Protein AF-A0A183DAE9-F1 (afdb_monomer_lite)

Foldseek 3Di:
DQLVQQPFDQPPDCDPCVVVDPDDDDDDTDRDGDDDPPADPQLVCVLCVLVVLLSVLVNPDDPPDDPQNSQVVSCVVQVAPDRDDPVQQCSSCRGRDDCSVLNCLVRPVVVVLLVVCCVPPVVDPLCCVFVNPVCVVVVHGDPVSVVVCVVVVVVSVVSLVVSLVVNVVPVRDDPVNSVVVVCVSVPD

pLDDT: mean 71.38, std 16.39, range [32.81, 92.0]

Secondary structure (DSSP, 8-state):
--GGG--------SSSSTTT-S---------PPPP-TTS-----HHHHHHHHHHHHHHHHS-TT--HHHHHHHHHHHTTBSS---SS-GGGGGGB-STTHHHHHIIIIIHHHHHHHHIIIIIT-HHHHHHSSHHHHHTT---HHHHHHHHHHHHHHHHHHHHHHHHHHHSTTS-HHHHHHHHHHHHH-

Structure (mmCIF, N/CA/C/O backbone):
data_AF-A0A183DAE9-F1
#
_entry.id   AF-A0A183DAE9-F1
#
loop_
_atom_site.group_PDB
_atom_site.id
_atom_site.type_symbol
_atom_site.label_atom_id
_atom_site.label_alt_id
_atom_site.label_comp_id
_atom_site.label_asym_id
_atom_site.label_entity_id
_atom_site.label_seq_id
_atom_site.pdbx_PDB_ins_code
_atom_site.Cartn_x
_atom_site.Cartn_y
_atom_site.Cartn_z
_atom_site.occupancy
_atom_site.B_iso_or_equiv
_atom_site.auth_seq_id
_atom_site.auth_comp_id
_atom_site.auth_asym_id
_atom_site.auth_atom_id
_atom_site.pdbx_PDB_model_num
ATOM 1 N N . MET A 1 1 ? 0.858 -6.509 6.145 1.00 36.38 1 MET A N 1
ATOM 2 C CA . MET A 1 1 ? 1.145 -7.963 6.111 1.00 36.38 1 MET A CA 1
ATOM 3 C C . MET A 1 1 ? 0.826 -8.676 4.787 1.00 36.38 1 MET A C 1
ATOM 5 O O . MET A 1 1 ? 1.355 -9.758 4.611 1.00 36.38 1 MET A O 1
ATOM 9 N N . CYS A 1 2 ? 0.054 -8.126 3.830 1.00 37.41 2 CYS A N 1
ATOM 10 C CA . CYS A 1 2 ? 0.079 -8.611 2.422 1.00 37.41 2 CYS A CA 1
ATOM 11 C C . CYS A 1 2 ? 0.979 -7.722 1.522 1.00 37.41 2 CYS A C 1
ATOM 13 O O . CYS A 1 2 ? 1.568 -8.191 0.555 1.00 37.41 2 CYS A O 1
ATOM 15 N N . SER A 1 3 ? 1.170 -6.456 1.905 1.00 38.25 3 SER A N 1
ATOM 16 C CA . SER A 1 3 ? 2.009 -5.448 1.238 1.00 38.25 3 SER A CA 1
ATOM 17 C C . SER A 1 3 ? 3.521 -5.645 1.382 1.00 38.25 3 SER A C 1
ATOM 19 O O . SER A 1 3 ? 4.284 -5.216 0.524 1.00 38.25 3 SER A O 1
ATOM 21 N N . ASP A 1 4 ? 3.964 -6.285 2.465 1.00 37.88 4 ASP A N 1
ATOM 22 C CA . ASP A 1 4 ? 5.386 -6.338 2.841 1.00 37.88 4 ASP A CA 1
ATOM 23 C C . ASP A 1 4 ? 6.142 -7.480 2.142 1.00 37.88 4 ASP A C 1
ATOM 25 O O . ASP A 1 4 ? 7.330 -7.688 2.383 1.00 37.88 4 ASP A O 1
ATOM 29 N N . PHE A 1 5 ? 5.451 -8.255 1.295 1.00 39.59 5 PHE A N 1
ATOM 30 C CA . PHE A 1 5 ? 5.935 -9.555 0.831 1.00 39.59 5 PHE A CA 1
ATOM 31 C C . PHE A 1 5 ? 6.297 -9.651 -0.642 1.00 39.59 5 PHE A C 1
ATOM 33 O O . PHE A 1 5 ? 6.912 -10.646 -1.009 1.00 39.59 5 PHE A O 1
ATOM 40 N N . PHE A 1 6 ? 6.046 -8.642 -1.481 1.00 45.84 6 PHE A N 1
ATOM 41 C CA . PHE A 1 6 ? 6.539 -8.688 -2.862 1.00 45.84 6 PHE A CA 1
ATOM 42 C C . PHE A 1 6 ? 8.029 -8.363 -2.946 1.00 45.84 6 PHE A C 1
ATOM 44 O O . PHE A 1 6 ? 8.450 -7.319 -3.446 1.00 45.84 6 PHE A O 1
ATOM 51 N N . PHE A 1 7 ? 8.831 -9.308 -2.467 1.00 44.62 7 PHE A N 1
ATOM 52 C CA . PHE A 1 7 ? 10.257 -9.361 -2.700 1.00 44.62 7 PHE A CA 1
ATOM 53 C C . PHE A 1 7 ? 10.499 -10.036 -4.049 1.00 44.62 7 PHE A C 1
ATOM 55 O O . PHE A 1 7 ? 10.559 -11.260 -4.164 1.00 44.62 7 PHE A O 1
ATOM 62 N N . PHE A 1 8 ? 10.622 -9.228 -5.095 1.00 50.00 8 PHE A N 1
ATOM 63 C CA . PHE A 1 8 ? 11.178 -9.700 -6.353 1.00 50.00 8 PHE A CA 1
ATOM 64 C C . PHE A 1 8 ? 12.699 -9.715 -6.206 1.00 50.00 8 PHE A C 1
ATOM 66 O O . PHE A 1 8 ? 13.347 -8.674 -6.122 1.00 50.00 8 PHE A O 1
ATOM 73 N N . GLN A 1 9 ? 13.281 -10.907 -6.121 1.00 44.19 9 GLN A N 1
ATOM 74 C CA . GLN A 1 9 ? 14.726 -11.046 -6.017 1.00 44.19 9 GLN A CA 1
ATOM 75 C C . GLN A 1 9 ? 15.360 -10.898 -7.403 1.00 44.19 9 GLN A C 1
ATOM 77 O O . GLN A 1 9 ? 15.174 -11.739 -8.282 1.00 44.19 9 GLN A O 1
ATOM 82 N N . ASN A 1 10 ? 16.126 -9.826 -7.598 1.00 46.94 10 ASN A N 1
ATOM 83 C CA . ASN A 1 10 ? 16.883 -9.598 -8.823 1.00 46.94 10 ASN A CA 1
ATOM 84 C C . ASN A 1 10 ? 18.246 -10.303 -8.730 1.00 46.94 10 ASN A C 1
ATOM 86 O O . ASN A 1 10 ? 19.152 -9.847 -8.033 1.00 46.94 10 ASN A O 1
ATOM 90 N N . LEU A 1 11 ? 18.410 -11.426 -9.429 1.00 48.22 11 LEU A N 1
ATOM 91 C CA . LEU A 1 11 ? 19.706 -12.095 -9.579 1.00 48.22 11 LEU A CA 1
ATOM 92 C C . LEU A 1 11 ? 20.455 -11.517 -10.782 1.00 48.22 11 LEU A C 1
ATOM 94 O O . LEU A 1 11 ? 20.624 -12.182 -11.803 1.00 48.22 11 LEU A O 1
ATOM 98 N N . LYS A 1 12 ? 20.939 -10.278 -10.669 1.00 52.59 12 LYS A N 1
ATOM 99 C CA . LYS A 1 12 ? 21.865 -9.719 -11.661 1.00 52.59 12 LYS A CA 1
ATOM 100 C C . LYS A 1 12 ? 23.304 -10.012 -11.240 1.00 52.59 12 LYS A C 1
ATOM 102 O O . LYS A 1 12 ? 24.014 -9.158 -10.725 1.00 52.59 12 LYS A O 1
ATOM 107 N N . SER A 1 13 ? 23.716 -11.269 -11.403 1.00 48.38 13 SER A N 1
ATOM 108 C CA . SER A 1 13 ? 25.062 -11.729 -11.047 1.00 48.38 13 SER A CA 1
ATOM 109 C C . SER A 1 13 ? 25.912 -11.954 -12.290 1.00 48.38 13 SER A C 1
ATOM 111 O O . SER A 1 13 ? 26.035 -13.075 -12.777 1.00 48.38 13 SER A O 1
ATOM 113 N N . ASN A 1 14 ? 26.523 -10.882 -12.792 1.00 51.25 14 ASN A N 1
ATOM 114 C CA . ASN A 1 14 ? 27.589 -11.014 -13.787 1.00 51.25 14 ASN A CA 1
ATOM 115 C C . ASN A 1 14 ? 28.990 -11.061 -13.162 1.00 51.25 14 ASN A C 1
ATOM 117 O O . ASN A 1 14 ? 29.894 -11.592 -13.793 1.00 51.25 14 ASN A O 1
ATOM 121 N N . GLN A 1 15 ? 29.196 -10.589 -11.925 1.00 52.28 15 GLN A N 1
ATOM 122 C CA . GLN A 1 15 ? 30.547 -10.533 -11.342 1.00 52.28 15 GLN A CA 1
ATOM 123 C C . GLN A 1 15 ? 30.871 -11.691 -10.383 1.00 52.28 15 GLN A C 1
ATOM 125 O O . GLN A 1 15 ? 32.001 -12.167 -10.377 1.00 52.28 15 GLN A O 1
ATOM 130 N N . MET A 1 16 ? 29.894 -12.196 -9.617 1.00 48.38 16 MET A N 1
ATOM 131 C CA . MET A 1 16 ? 30.133 -13.262 -8.627 1.00 48.38 16 MET A CA 1
ATOM 132 C C . MET A 1 16 ? 29.863 -14.671 -9.184 1.00 48.38 16 MET A C 1
ATOM 134 O O . MET A 1 16 ? 30.570 -15.614 -8.841 1.00 48.38 16 MET A O 1
ATOM 138 N N . TYR A 1 17 ? 28.884 -14.813 -10.088 1.00 56.00 17 TYR A N 1
ATOM 139 C CA . TYR A 1 17 ? 28.547 -16.079 -10.759 1.00 56.00 17 TYR A CA 1
ATOM 140 C C . TYR A 1 17 ? 28.784 -16.054 -12.281 1.00 56.00 17 TYR A C 1
ATOM 142 O O . TYR A 1 17 ? 28.541 -17.054 -12.951 1.00 56.00 17 TYR A O 1
ATOM 150 N N . GLY A 1 18 ? 29.313 -14.956 -12.832 1.00 57.31 18 GLY A N 1
ATOM 151 C CA . GLY A 1 18 ? 29.679 -14.827 -14.251 1.00 57.31 18 GLY A CA 1
ATOM 152 C C . GLY A 1 18 ? 30.520 -15.978 -14.829 1.00 57.31 18 GLY A C 1
ATOM 153 O O . GLY A 1 18 ? 30.217 -16.425 -15.932 1.00 57.31 18 GLY A O 1
ATOM 154 N N . PRO A 1 19 ? 31.516 -16.542 -14.114 1.00 62.59 19 PRO A N 1
ATOM 155 C CA . PRO A 1 19 ? 32.260 -17.696 -14.629 1.00 62.59 19 PRO A CA 1
ATOM 156 C C . PRO A 1 19 ? 31.477 -19.023 -14.590 1.00 62.59 19 PRO A C 1
ATOM 158 O O . PRO A 1 19 ? 31.873 -19.976 -15.259 1.00 62.59 19 PRO A O 1
ATOM 161 N N . LEU A 1 20 ? 30.375 -19.109 -13.834 1.00 64.25 20 LEU A N 1
ATOM 162 C CA . LEU A 1 20 ? 29.538 -20.315 -13.729 1.00 64.25 20 LEU A CA 1
ATOM 163 C C . LEU A 1 20 ? 28.497 -20.407 -14.853 1.00 64.25 20 LEU A C 1
ATOM 165 O O . LEU A 1 20 ? 28.052 -21.505 -15.186 1.00 64.25 20 LEU A O 1
ATOM 169 N N . PHE A 1 21 ? 28.137 -19.281 -15.475 1.00 61.16 21 PHE A N 1
ATOM 170 C CA . PHE A 1 21 ? 27.114 -19.225 -16.516 1.00 61.16 21 PHE A CA 1
ATOM 171 C C . PHE A 1 21 ? 27.704 -18.731 -17.842 1.00 61.16 21 PHE A C 1
ATOM 173 O O . PHE A 1 21 ? 27.969 -17.551 -18.026 1.00 61.16 21 PHE A O 1
ATOM 180 N N . ARG A 1 22 ? 27.870 -19.644 -18.812 1.00 61.69 22 ARG A N 1
ATOM 181 C CA . ARG A 1 22 ? 28.367 -19.312 -20.166 1.00 61.69 22 ARG A CA 1
ATOM 182 C C . ARG A 1 22 ? 27.356 -18.532 -21.012 1.00 61.69 22 ARG A C 1
ATOM 184 O O . ARG A 1 22 ? 27.750 -17.820 -21.928 1.00 61.69 22 ARG A O 1
ATOM 191 N N . THR A 1 23 ? 26.063 -18.702 -20.736 1.00 62.16 23 THR A N 1
ATOM 192 C CA . THR A 1 23 ? 24.958 -18.078 -21.477 1.00 62.16 23 THR A CA 1
ATOM 193 C C . THR A 1 23 ? 23.798 -17.777 -20.532 1.00 62.16 23 THR A C 1
ATOM 195 O O . THR A 1 23 ? 23.249 -18.696 -19.923 1.00 62.16 23 THR A O 1
ATOM 198 N N . PHE A 1 24 ? 23.391 -16.513 -20.442 1.00 69.44 24 PHE A N 1
ATOM 199 C CA . PHE A 1 24 ? 22.181 -16.094 -19.738 1.00 69.44 24 PHE A CA 1
ATOM 200 C C . PHE A 1 24 ? 21.006 -16.073 -20.725 1.00 69.44 24 PHE A C 1
ATOM 202 O O . PHE A 1 24 ? 21.063 -15.360 -21.724 1.00 69.44 24 PHE A O 1
ATOM 209 N N . ARG A 1 25 ? 19.966 -16.888 -20.493 1.00 73.31 25 ARG A N 1
ATOM 210 C CA . ARG A 1 25 ? 18.848 -17.056 -21.447 1.00 73.31 25 ARG A CA 1
ATOM 211 C C . ARG A 1 25 ? 17.606 -16.234 -21.099 1.00 73.31 25 ARG A C 1
ATOM 213 O O . ARG A 1 25 ? 16.791 -15.987 -21.979 1.00 73.31 25 ARG A O 1
ATOM 220 N N . GLY A 1 26 ? 17.448 -15.826 -19.843 1.00 71.88 26 GLY A N 1
ATOM 221 C CA . GLY A 1 26 ? 16.278 -15.078 -19.403 1.00 71.88 26 GLY A CA 1
ATOM 222 C C . GLY A 1 26 ? 16.206 -14.924 -17.890 1.00 71.88 26 GLY A C 1
ATOM 223 O O . GLY A 1 26 ? 16.950 -15.562 -17.147 1.00 71.88 26 GLY A O 1
ATOM 224 N N . LEU A 1 27 ? 15.286 -14.066 -17.461 1.00 76.38 27 LEU A N 1
ATOM 225 C CA . LEU A 1 27 ? 15.020 -13.728 -16.070 1.00 76.38 27 LEU A CA 1
ATOM 226 C C . LEU A 1 27 ? 13.573 -14.114 -15.740 1.00 76.38 27 LEU A C 1
ATOM 228 O O . LEU A 1 27 ? 12.672 -13.849 -16.535 1.00 76.38 27 LEU A O 1
ATOM 232 N N . ILE A 1 28 ? 13.349 -14.721 -14.576 1.00 78.25 28 ILE A N 1
ATOM 233 C CA . ILE A 1 28 ? 12.007 -14.989 -14.050 1.00 78.25 28 ILE A CA 1
ATOM 234 C C . ILE A 1 28 ? 11.822 -14.113 -12.815 1.00 78.25 28 ILE A C 1
ATOM 236 O O . ILE A 1 28 ? 12.595 -14.211 -11.865 1.00 78.25 28 ILE A O 1
ATOM 240 N N . LEU A 1 29 ? 10.800 -13.260 -12.839 1.00 72.69 29 LEU A N 1
ATOM 241 C CA . LEU A 1 29 ? 10.387 -12.460 -11.693 1.00 72.69 29 LEU A CA 1
ATOM 242 C C . LEU A 1 29 ? 9.240 -13.163 -10.978 1.00 72.69 29 LEU A C 1
ATOM 244 O O . LEU A 1 29 ? 8.190 -13.409 -11.566 1.00 72.69 29 LEU A O 1
ATOM 248 N N . THR A 1 30 ? 9.439 -13.470 -9.702 1.00 70.69 30 THR A N 1
ATOM 249 C CA . THR A 1 30 ? 8.429 -14.113 -8.859 1.00 70.69 30 THR A CA 1
ATOM 250 C C . THR A 1 30 ? 8.023 -13.185 -7.727 1.00 70.69 30 THR A C 1
ATOM 252 O O . THR A 1 30 ? 8.883 -12.738 -6.969 1.00 70.69 30 THR A O 1
ATOM 255 N N . GLY A 1 31 ? 6.722 -12.936 -7.591 1.00 70.06 31 GLY A N 1
ATOM 256 C CA . GLY A 1 31 ? 6.142 -12.260 -6.437 1.00 70.06 31 GLY A CA 1
ATOM 257 C C . GLY A 1 31 ? 5.639 -13.294 -5.438 1.00 70.06 31 GLY A C 1
ATOM 258 O O . GLY A 1 31 ? 4.524 -13.788 -5.581 1.00 70.06 31 GLY A O 1
ATOM 259 N N . TRP A 1 32 ? 6.470 -13.667 -4.466 1.00 64.62 32 TRP A N 1
ATOM 260 C CA . TRP A 1 32 ? 6.071 -14.630 -3.441 1.00 64.62 32 TRP A CA 1
ATOM 261 C C . TRP A 1 32 ? 5.224 -13.945 -2.379 1.00 64.62 32 TRP A C 1
ATOM 263 O O . TRP A 1 32 ? 5.634 -12.948 -1.805 1.00 64.62 32 TRP A O 1
ATOM 273 N N . GLN A 1 33 ? 4.072 -14.515 -2.060 1.00 61.66 33 GLN A N 1
ATOM 274 C CA . GLN A 1 33 ? 3.347 -14.183 -0.840 1.00 61.66 33 GLN A CA 1
ATOM 275 C C . GLN A 1 33 ? 3.641 -15.275 0.194 1.00 61.66 33 GLN A C 1
ATOM 277 O O . GLN A 1 33 ? 3.785 -16.448 -0.165 1.00 61.66 33 GLN A O 1
ATOM 282 N N . ARG A 1 34 ? 3.743 -14.929 1.485 1.00 56.91 34 ARG A N 1
ATOM 283 C CA . ARG A 1 34 ? 3.774 -15.963 2.527 1.00 56.91 34 ARG A CA 1
ATOM 284 C C . ARG A 1 34 ? 2.423 -16.672 2.555 1.00 56.91 34 ARG A C 1
ATOM 286 O O . ARG A 1 34 ? 1.399 -16.044 2.803 1.00 56.91 34 ARG A O 1
ATOM 293 N N . TYR A 1 35 ? 2.456 -17.973 2.283 1.00 46.44 35 TYR A N 1
ATOM 294 C CA . TYR A 1 35 ? 1.312 -18.860 2.419 1.00 46.44 35 TYR A CA 1
ATOM 295 C C . TYR A 1 35 ? 0.949 -18.993 3.898 1.00 46.44 35 TYR A C 1
ATOM 297 O O . TYR A 1 35 ? 1.732 -19.522 4.686 1.00 46.44 35 TYR A O 1
ATOM 305 N N . ASP A 1 36 ? -0.246 -18.541 4.253 1.00 54.97 36 ASP A N 1
ATOM 306 C CA . ASP A 1 36 ? -0.980 -19.066 5.396 1.00 54.97 36 ASP A CA 1
ATOM 307 C C . ASP A 1 36 ? -2.103 -19.947 4.826 1.00 54.97 36 ASP A C 1
ATOM 309 O O . ASP A 1 36 ? -2.787 -19.542 3.887 1.00 54.97 36 ASP A O 1
ATOM 313 N N . HIS A 1 37 ? -2.255 -21.172 5.338 1.00 54.81 37 HIS A N 1
ATOM 314 C CA . HIS A 1 37 ? -3.144 -22.203 4.779 1.00 54.81 37 HIS A CA 1
ATOM 315 C C . HIS A 1 37 ? -4.623 -21.786 4.754 1.00 54.81 37 HIS A C 1
ATOM 317 O O . HIS A 1 37 ? -5.412 -22.386 4.026 1.00 54.81 37 HIS A O 1
ATOM 323 N N . PHE A 1 38 ? -4.990 -20.765 5.530 1.00 55.31 38 PHE A N 1
ATOM 324 C CA . PHE A 1 38 ? -6.340 -20.206 5.583 1.00 55.31 38 PHE A CA 1
ATOM 325 C C . PHE A 1 38 ? -6.439 -18.787 5.011 1.00 55.31 38 PHE A C 1
ATOM 327 O O . PHE A 1 38 ? -7.538 -18.233 4.944 1.00 55.31 38 PHE A O 1
ATOM 334 N N . ALA A 1 39 ? -5.324 -18.190 4.584 1.00 53.47 39 ALA A N 1
ATOM 335 C CA . ALA A 1 39 ? -5.347 -16.885 3.946 1.00 53.47 39 ALA A CA 1
ATOM 336 C C . ALA A 1 39 ? -5.726 -17.036 2.471 1.00 53.47 39 ALA A C 1
ATOM 338 O O . ALA A 1 39 ? -5.132 -17.812 1.723 1.00 53.47 39 ALA A O 1
ATOM 339 N N . VAL A 1 40 ? -6.723 -16.263 2.044 1.00 52.84 40 VAL A N 1
ATOM 340 C CA . VAL A 1 40 ? -7.060 -16.132 0.624 1.00 52.84 40 VAL A CA 1
ATOM 341 C C . VAL A 1 40 ? -5.826 -15.595 -0.108 1.00 52.84 40 VAL A C 1
ATOM 343 O O . VAL A 1 40 ? -5.169 -14.679 0.391 1.00 52.84 40 VAL A O 1
ATOM 346 N N . LEU A 1 41 ? -5.505 -16.161 -1.279 1.00 52.75 41 LEU A N 1
ATOM 347 C CA . LEU A 1 41 ? -4.523 -15.582 -2.202 1.00 52.75 41 LEU A CA 1
ATOM 348 C C . LEU A 1 41 ? -4.898 -14.108 -2.399 1.00 52.75 41 LEU A C 1
ATOM 350 O O . LEU A 1 41 ? -5.969 -13.811 -2.925 1.00 52.75 41 LEU A O 1
ATOM 354 N N . CYS A 1 42 ? -4.070 -13.186 -1.903 1.00 56.41 42 CYS A N 1
ATOM 355 C CA . CYS A 1 42 ? -4.337 -11.768 -2.072 1.00 56.41 42 CYS A CA 1
ATOM 356 C C . CYS A 1 42 ? -4.130 -11.504 -3.578 1.00 56.41 42 CYS A C 1
ATOM 358 O O . CYS A 1 42 ? -2.994 -11.542 -4.050 1.00 56.41 42 CYS A O 1
ATOM 360 N N . GLU A 1 43 ? -5.185 -11.240 -4.360 1.00 54.16 43 GLU A N 1
ATOM 361 C CA . GLU A 1 43 ? -5.054 -10.719 -5.734 1.00 54.16 43 GLU A CA 1
ATOM 362 C C . GLU A 1 43 ? -4.620 -9.242 -5.688 1.00 54.16 43 GLU A C 1
ATOM 364 O O . GLU A 1 43 ? -5.256 -8.333 -6.210 1.00 54.16 43 GLU A O 1
ATOM 369 N N . ILE A 1 44 ? -3.498 -8.976 -5.023 1.00 65.75 44 ILE A N 1
ATOM 370 C CA . ILE A 1 44 ? -2.909 -7.647 -4.838 1.00 65.75 44 ILE A CA 1
ATOM 371 C C . ILE A 1 44 ? -1.968 -7.290 -5.983 1.00 65.75 44 ILE A C 1
ATOM 373 O O . ILE A 1 44 ? -1.010 -6.545 -5.784 1.00 65.75 44 ILE A O 1
ATOM 377 N N . LEU A 1 45 ? -2.243 -7.787 -7.194 1.00 71.19 45 LEU A N 1
ATOM 378 C CA . LEU A 1 45 ? -1.497 -7.387 -8.385 1.00 71.19 45 LEU A CA 1
ATOM 379 C C . LEU A 1 45 ? -1.365 -5.857 -8.471 1.00 71.19 45 LEU A C 1
ATOM 381 O O . LEU A 1 45 ? -0.235 -5.405 -8.646 1.00 71.19 45 LEU A O 1
ATOM 385 N N . PRO A 1 46 ? -2.427 -5.051 -8.244 1.00 72.50 46 PRO A N 1
ATOM 386 C CA . PRO A 1 46 ? -2.298 -3.600 -8.301 1.00 72.50 46 PRO A CA 1
ATOM 387 C C . PRO A 1 46 ? -1.320 -3.033 -7.268 1.00 72.50 46 PRO A C 1
ATOM 389 O O . PRO A 1 46 ? -0.564 -2.120 -7.568 1.00 72.50 46 PRO A O 1
ATOM 392 N N . VAL A 1 47 ? -1.269 -3.616 -6.069 1.00 76.75 47 VAL A N 1
ATOM 393 C CA . VAL A 1 47 ? -0.370 -3.169 -4.994 1.00 76.75 47 VAL A CA 1
ATOM 394 C C . VAL A 1 47 ? 1.080 -3.589 -5.266 1.00 76.75 47 VAL A C 1
ATOM 396 O O . VAL A 1 47 ? 2.023 -2.887 -4.912 1.00 76.75 47 VAL A O 1
ATOM 399 N N . GLY A 1 48 ? 1.269 -4.731 -5.931 1.00 78.44 48 GLY A N 1
ATOM 400 C CA . GLY A 1 48 ? 2.578 -5.236 -6.341 1.00 78.44 48 GLY A CA 1
ATOM 401 C C . GLY A 1 48 ? 3.147 -4.581 -7.604 1.00 78.44 48 GLY A C 1
ATOM 402 O O . GLY A 1 48 ? 4.339 -4.752 -7.874 1.00 78.44 48 GLY A O 1
ATOM 403 N N . LEU A 1 49 ? 2.343 -3.829 -8.371 1.00 84.88 49 LEU A N 1
ATOM 404 C CA . LEU A 1 49 ? 2.754 -3.227 -9.647 1.00 84.88 49 LEU A CA 1
ATOM 405 C C . LEU A 1 49 ? 3.988 -2.317 -9.524 1.00 84.88 49 LEU A C 1
ATOM 407 O O . LEU A 1 49 ? 4.933 -2.540 -10.287 1.00 84.88 49 LEU A O 1
ATOM 411 N N . PRO A 1 50 ? 4.064 -1.357 -8.577 1.00 86.44 50 PRO A N 1
ATOM 412 C CA . PRO A 1 50 ? 5.251 -0.513 -8.438 1.00 86.44 50 PRO A CA 1
ATOM 413 C C . PRO A 1 50 ? 6.529 -1.318 -8.174 1.00 86.44 50 PRO A C 1
ATOM 415 O O . PRO A 1 50 ? 7.575 -1.036 -8.758 1.00 86.44 50 PRO A O 1
ATOM 418 N N . SER A 1 51 ? 6.436 -2.373 -7.356 1.00 84.19 51 SER A N 1
ATOM 419 C CA . SER A 1 51 ? 7.559 -3.277 -7.075 1.00 84.19 51 SER A CA 1
ATOM 420 C C . SER A 1 51 ? 7.966 -4.069 -8.321 1.00 84.19 51 SER A C 1
ATOM 422 O O . SER A 1 51 ? 9.154 -4.149 -8.645 1.00 84.19 51 SER A O 1
ATOM 424 N N . ALA A 1 52 ? 7.003 -4.606 -9.073 1.00 84.94 52 ALA A N 1
ATOM 425 C CA . ALA A 1 52 ? 7.275 -5.335 -10.309 1.00 84.94 52 ALA A CA 1
ATOM 426 C C . ALA A 1 52 ? 7.960 -4.442 -11.360 1.00 84.94 52 ALA A C 1
ATOM 428 O O . ALA A 1 52 ? 8.982 -4.836 -11.928 1.00 84.94 52 ALA A O 1
ATOM 429 N N . VAL A 1 53 ? 7.453 -3.220 -11.565 1.00 88.62 53 VAL A N 1
ATOM 430 C CA . VAL A 1 53 ? 8.052 -2.235 -12.479 1.00 88.62 53 VAL A CA 1
ATOM 431 C C . VAL A 1 53 ? 9.461 -1.872 -12.025 1.00 88.62 53 VAL A C 1
ATOM 433 O O . VAL A 1 53 ? 10.390 -1.957 -12.824 1.00 88.62 53 VAL A O 1
ATOM 436 N N . MET A 1 54 ? 9.668 -1.557 -10.743 1.00 86.56 54 MET A N 1
ATOM 437 C CA . MET A 1 54 ? 11.001 -1.252 -10.213 1.00 86.56 54 MET A CA 1
ATOM 438 C C . MET A 1 54 ? 11.999 -2.383 -10.504 1.00 86.56 54 MET A C 1
ATOM 440 O O . MET A 1 54 ? 13.111 -2.136 -10.971 1.00 86.56 54 MET A O 1
ATOM 444 N N . ASN A 1 55 ? 11.594 -3.636 -10.291 1.00 85.12 55 ASN A N 1
ATOM 445 C CA . ASN A 1 55 ? 12.460 -4.790 -10.510 1.00 85.12 55 ASN A CA 1
ATOM 446 C C . ASN A 1 55 ? 12.760 -5.058 -11.985 1.00 85.12 55 ASN A C 1
ATOM 448 O O . ASN A 1 55 ? 13.892 -5.418 -12.315 1.00 85.12 55 ASN A O 1
ATOM 452 N N . LEU A 1 56 ? 11.800 -4.830 -12.881 1.00 86.12 56 LEU A N 1
ATOM 453 C CA . LEU A 1 56 ? 12.048 -4.878 -14.322 1.00 86.12 56 LEU A CA 1
ATOM 454 C C . LEU A 1 56 ? 13.051 -3.801 -14.750 1.00 86.12 56 LEU A C 1
ATOM 456 O O . LEU A 1 56 ? 13.996 -4.095 -15.481 1.00 86.12 56 LEU A O 1
ATOM 460 N N . MET A 1 57 ? 12.905 -2.583 -14.230 1.00 87.94 57 MET A N 1
ATOM 461 C CA . MET A 1 57 ? 13.784 -1.462 -14.572 1.00 87.94 57 MET A CA 1
ATOM 462 C C . MET A 1 57 ? 15.211 -1.667 -14.054 1.00 87.94 57 MET A C 1
ATOM 464 O O . MET A 1 57 ? 16.172 -1.354 -14.757 1.00 87.94 57 MET A O 1
ATOM 468 N N . ILE A 1 58 ? 15.367 -2.259 -12.865 1.00 84.12 58 ILE A N 1
ATOM 469 C CA . ILE A 1 58 ? 16.674 -2.682 -12.341 1.00 84.12 58 ILE A CA 1
ATOM 470 C C . ILE A 1 58 ? 17.265 -3.805 -13.206 1.00 84.12 58 ILE A C 1
ATOM 472 O O . ILE A 1 58 ? 18.442 -3.748 -13.571 1.00 84.12 58 ILE A O 1
ATOM 476 N N . ALA A 1 59 ? 16.459 -4.808 -13.571 1.00 82.19 59 ALA A N 1
ATOM 477 C CA . ALA A 1 59 ? 16.918 -5.938 -14.376 1.00 82.19 59 ALA A CA 1
ATOM 478 C C . ALA A 1 59 ? 17.412 -5.493 -15.762 1.00 82.19 59 ALA A C 1
ATOM 480 O O . ALA A 1 59 ? 18.415 -6.015 -16.254 1.00 82.19 59 ALA A O 1
ATOM 481 N N . GLU A 1 60 ? 16.768 -4.492 -16.360 1.00 83.81 60 GLU A N 1
ATOM 482 C CA . GLU A 1 60 ? 17.185 -3.890 -17.628 1.00 83.81 60 GLU A CA 1
ATOM 483 C C . GLU A 1 60 ? 18.415 -2.973 -17.473 1.00 83.81 60 GLU A C 1
ATOM 485 O O . GLU A 1 60 ? 19.266 -2.926 -18.358 1.00 83.81 60 GLU A O 1
ATOM 490 N N . SER A 1 61 ? 18.557 -2.270 -16.345 1.00 82.94 61 SER A N 1
ATOM 491 C CA . SER A 1 61 ? 19.600 -1.249 -16.160 1.00 82.94 61 SER A CA 1
ATOM 492 C C . SER A 1 61 ? 21.026 -1.806 -16.144 1.00 82.94 61 SER A C 1
ATOM 494 O O . SER A 1 61 ? 21.310 -2.778 -15.454 1.00 82.94 61 SER A O 1
ATOM 496 N N . ASP A 1 62 ? 21.954 -1.195 -16.877 1.00 78.69 62 ASP A N 1
ATOM 497 C CA . ASP A 1 62 ? 23.364 -1.607 -16.866 1.00 78.69 62 ASP A CA 1
ATOM 498 C C . ASP A 1 62 ? 24.088 -1.159 -15.580 1.00 78.69 62 ASP A C 1
ATOM 500 O O . ASP A 1 62 ? 23.625 -0.237 -14.908 1.00 78.69 62 ASP A O 1
ATOM 504 N N . GLU A 1 63 ? 25.247 -1.745 -15.267 1.00 72.00 63 GLU A N 1
ATOM 505 C CA . GLU A 1 63 ? 26.028 -1.479 -14.037 1.00 72.00 63 GLU A CA 1
ATOM 506 C C . GLU A 1 63 ? 26.431 0.003 -13.879 1.00 72.00 63 GLU A C 1
ATOM 508 O O . GLU A 1 63 ? 26.629 0.502 -12.775 1.00 72.00 63 GLU A O 1
ATOM 513 N N . LYS A 1 64 ? 26.492 0.744 -14.991 1.00 76.25 64 LYS A N 1
ATOM 514 C CA . LYS A 1 64 ? 26.806 2.183 -15.027 1.00 76.25 64 LYS A CA 1
ATOM 515 C C . LYS A 1 64 ? 25.599 3.086 -14.758 1.00 76.25 64 LYS A C 1
ATOM 517 O O . LYS A 1 64 ? 25.746 4.309 -14.703 1.00 76.25 64 LYS A O 1
ATOM 522 N N . SER A 1 65 ? 24.402 2.518 -14.652 1.00 80.75 65 SER A N 1
ATOM 523 C CA . SER A 1 65 ? 23.172 3.281 -14.447 1.00 80.75 65 SER A CA 1
ATOM 524 C C . SER A 1 65 ? 23.114 3.788 -13.009 1.00 80.75 65 SER A C 1
ATOM 526 O O . SER A 1 65 ? 23.154 3.010 -12.062 1.00 80.75 65 SER A O 1
ATOM 528 N N . SER A 1 66 ? 22.992 5.104 -12.833 1.00 85.62 66 SER A N 1
ATOM 529 C CA . SER A 1 66 ? 22.771 5.686 -11.508 1.00 85.62 66 SER A CA 1
ATOM 530 C C . SER A 1 66 ? 21.395 5.284 -10.969 1.00 85.62 66 SER A C 1
ATOM 532 O O . SER A 1 66 ? 20.408 5.285 -11.703 1.00 85.62 66 SER A O 1
ATOM 534 N N . ALA A 1 67 ? 21.291 5.029 -9.663 1.00 83.94 67 ALA A N 1
ATOM 535 C CA . ALA A 1 67 ? 20.008 4.760 -9.010 1.00 83.94 67 ALA A CA 1
ATOM 536 C C . ALA A 1 67 ? 18.965 5.859 -9.302 1.00 83.94 67 ALA A C 1
ATOM 538 O O . ALA A 1 67 ? 17.793 5.568 -9.531 1.00 83.94 67 ALA A O 1
ATOM 539 N N . ALA A 1 68 ? 19.401 7.120 -9.395 1.00 86.31 68 ALA A N 1
ATOM 540 C CA . ALA A 1 68 ? 18.525 8.244 -9.709 1.00 86.31 68 ALA A CA 1
ATOM 541 C C . ALA A 1 68 ? 17.942 8.176 -11.133 1.00 86.31 68 ALA A C 1
ATOM 543 O O . ALA A 1 68 ? 16.796 8.576 -11.344 1.00 86.31 68 ALA A O 1
ATOM 544 N N . SER A 1 69 ? 18.697 7.666 -12.116 1.00 88.12 69 SER A N 1
ATOM 545 C CA . SER A 1 69 ? 18.183 7.528 -13.482 1.00 88.12 69 SER A CA 1
ATOM 546 C C . SER A 1 69 ? 17.179 6.384 -13.589 1.00 88.12 69 SER A C 1
ATOM 548 O O . SER A 1 69 ? 16.186 6.530 -14.297 1.00 88.12 69 SER A O 1
ATOM 550 N N . ILE A 1 70 ? 17.387 5.289 -12.851 1.00 87.44 70 ILE A N 1
ATOM 551 C CA . ILE A 1 70 ? 16.433 4.174 -12.765 1.00 87.44 70 ILE A CA 1
ATOM 552 C C . ILE A 1 70 ? 15.127 4.654 -12.128 1.00 87.44 70 ILE A C 1
ATOM 554 O O . ILE A 1 70 ? 14.063 4.462 -12.712 1.00 87.44 70 ILE A O 1
ATOM 558 N N . LEU A 1 71 ? 15.206 5.351 -10.989 1.00 88.50 71 LEU A N 1
ATOM 559 C CA . LEU A 1 71 ? 14.028 5.881 -10.297 1.00 88.50 71 LEU A CA 1
ATOM 560 C C . LEU A 1 71 ? 13.238 6.867 -11.153 1.00 88.50 71 LEU A C 1
ATOM 562 O O . LEU A 1 71 ? 12.013 6.807 -11.173 1.00 88.50 71 LEU A O 1
ATOM 566 N N . ARG A 1 72 ? 13.916 7.730 -11.917 1.00 89.31 72 ARG A N 1
ATOM 567 C CA . ARG A 1 72 ? 13.226 8.621 -12.857 1.00 89.31 72 ARG A CA 1
ATOM 568 C C . ARG A 1 72 ? 12.435 7.829 -13.893 1.00 89.31 72 ARG A C 1
ATOM 570 O O . ARG A 1 72 ? 11.257 8.087 -14.073 1.00 89.31 72 ARG A O 1
ATOM 577 N N . ARG A 1 73 ? 13.049 6.818 -14.515 1.00 90.94 73 ARG A N 1
ATOM 578 C CA . ARG A 1 73 ? 12.349 6.005 -15.518 1.00 90.94 73 ARG A CA 1
ATOM 579 C C . ARG A 1 73 ? 11.169 5.226 -14.919 1.00 90.94 73 ARG A C 1
ATOM 581 O O . ARG A 1 73 ? 10.171 5.017 -15.601 1.00 90.94 73 ARG A O 1
ATOM 588 N N . VAL A 1 74 ? 11.280 4.781 -13.666 1.00 90.50 74 VAL A N 1
ATOM 589 C CA . VAL A 1 74 ? 10.179 4.115 -12.947 1.00 90.50 74 VAL A CA 1
ATOM 590 C C . VAL A 1 74 ? 9.040 5.098 -12.693 1.00 90.50 74 VAL A C 1
ATOM 592 O O . VAL A 1 74 ? 7.892 4.761 -12.965 1.00 90.50 74 VAL A O 1
ATOM 595 N N . ALA A 1 75 ? 9.357 6.315 -12.245 1.00 91.38 75 ALA A N 1
ATOM 596 C CA . ALA A 1 75 ? 8.375 7.379 -12.062 1.00 91.38 75 ALA A CA 1
ATOM 597 C C . ALA A 1 75 ? 7.660 7.725 -13.376 1.00 91.38 75 ALA A C 1
ATOM 599 O O . ALA A 1 75 ? 6.437 7.828 -13.388 1.00 91.38 75 ALA A O 1
ATOM 600 N N . ASP A 1 76 ? 8.401 7.807 -14.484 1.00 91.50 76 ASP A N 1
ATOM 601 C CA . ASP A 1 76 ? 7.835 8.047 -15.815 1.00 91.50 76 ASP A CA 1
ATOM 602 C C . ASP A 1 76 ? 6.901 6.896 -16.248 1.00 91.50 76 ASP A C 1
ATOM 604 O O . ASP A 1 76 ? 5.837 7.128 -16.814 1.00 91.50 76 ASP A O 1
ATOM 608 N N . THR A 1 77 ? 7.268 5.643 -15.949 1.00 92.00 77 THR A N 1
ATOM 609 C CA . THR A 1 77 ? 6.479 4.447 -16.319 1.00 92.00 77 THR A CA 1
ATOM 610 C C . THR A 1 77 ? 5.186 4.330 -15.509 1.00 92.00 77 THR A C 1
ATOM 612 O O . THR A 1 77 ? 4.166 3.889 -16.033 1.00 92.00 77 THR A O 1
ATOM 615 N N . LEU A 1 78 ? 5.225 4.712 -14.231 1.00 90.56 78 LEU A N 1
ATOM 616 C CA . LEU A 1 78 ? 4.071 4.698 -13.328 1.00 90.56 78 LEU A CA 1
ATOM 617 C C . LEU A 1 78 ? 3.271 6.012 -13.371 1.00 90.56 78 LEU A C 1
ATOM 619 O O . LEU A 1 78 ? 2.349 6.175 -12.576 1.00 90.56 78 LEU A O 1
ATOM 623 N N . ASN A 1 79 ? 3.633 6.940 -14.265 1.00 91.88 79 ASN A N 1
ATOM 624 C CA . ASN A 1 79 ? 3.037 8.269 -14.393 1.00 91.88 79 ASN A CA 1
ATOM 625 C C . ASN A 1 79 ? 2.944 9.010 -13.042 1.00 91.88 79 ASN A C 1
ATOM 627 O O . ASN A 1 79 ? 1.876 9.437 -12.605 1.00 91.88 79 ASN A O 1
ATOM 631 N N . CYS A 1 80 ? 4.069 9.099 -12.331 1.00 90.31 80 CYS A N 1
ATOM 632 C CA . CYS A 1 80 ? 4.158 9.782 -11.043 1.00 90.31 80 CYS A CA 1
ATOM 633 C C . CYS A 1 80 ? 4.337 11.291 -11.210 1.00 90.31 80 CYS A C 1
ATOM 635 O O . 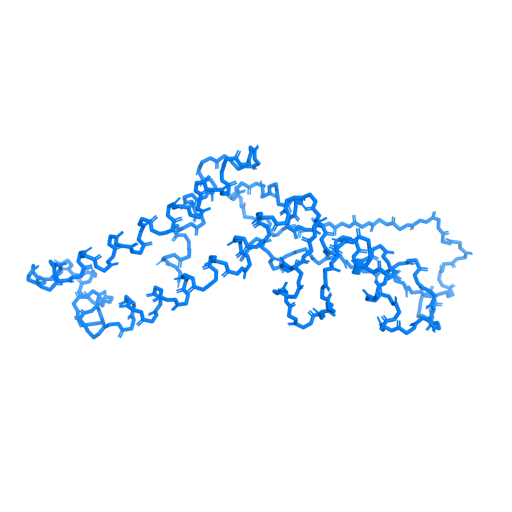CYS A 1 80 ? 5.196 11.749 -11.961 1.00 90.31 80 CYS A O 1
ATOM 637 N N . THR A 1 81 ? 3.586 12.073 -10.431 1.00 86.06 81 THR A N 1
ATOM 638 C CA . THR A 1 81 ? 3.695 13.544 -10.450 1.00 86.06 81 THR A CA 1
ATOM 639 C C . THR A 1 81 ? 4.902 14.045 -9.643 1.00 86.06 81 THR A C 1
ATOM 641 O O . THR A 1 81 ? 5.451 15.115 -9.910 1.00 86.06 81 THR A O 1
ATOM 644 N N . SER A 1 82 ? 5.337 13.277 -8.642 1.00 82.06 82 SER A N 1
ATOM 645 C CA . SER A 1 82 ? 6.411 13.638 -7.715 1.00 82.06 82 SER A CA 1
ATOM 646 C C . SER A 1 82 ? 7.609 12.690 -7.816 1.00 82.06 82 SER A C 1
ATOM 648 O O . SER A 1 82 ? 7.554 11.611 -8.409 1.00 82.06 82 SER A O 1
ATOM 650 N N . LYS A 1 83 ? 8.742 13.116 -7.244 1.00 82.25 83 LYS A N 1
ATOM 651 C CA . LYS A 1 83 ? 9.934 12.267 -7.150 1.00 82.25 83 LYS A CA 1
ATOM 652 C C . LYS A 1 83 ? 9.663 11.109 -6.192 1.00 82.25 83 LYS A C 1
ATOM 654 O O . LYS A 1 83 ? 9.353 11.338 -5.026 1.00 82.25 83 LYS A O 1
ATOM 659 N N . ILE A 1 84 ? 9.860 9.891 -6.681 1.00 85.50 84 ILE A N 1
ATOM 660 C CA . ILE A 1 84 ? 9.723 8.665 -5.892 1.00 85.50 84 ILE A CA 1
ATOM 661 C C . ILE A 1 84 ? 10.975 8.389 -5.048 1.00 85.50 84 ILE A C 1
ATOM 663 O O . ILE A 1 84 ? 12.098 8.706 -5.453 1.00 85.50 84 ILE A O 1
ATOM 667 N N . SER A 1 85 ? 10.779 7.765 -3.887 1.00 82.69 85 SER A N 1
ATOM 668 C CA . SER A 1 85 ? 11.843 7.291 -2.999 1.00 82.69 85 SER A CA 1
ATOM 669 C C . SER A 1 85 ? 11.599 5.834 -2.617 1.00 82.69 85 SER A C 1
ATOM 671 O O . SER A 1 85 ? 10.479 5.444 -2.304 1.00 82.69 85 SER A O 1
ATOM 673 N N . ILE A 1 86 ? 12.663 5.028 -2.598 1.00 76.94 86 ILE A N 1
ATOM 674 C CA . ILE A 1 86 ? 12.594 3.610 -2.206 1.00 76.94 86 ILE A CA 1
ATOM 675 C C . ILE A 1 86 ? 12.319 3.471 -0.701 1.00 76.94 86 ILE A C 1
ATOM 677 O O . ILE A 1 86 ? 11.683 2.515 -0.272 1.00 76.94 86 ILE A O 1
ATOM 681 N N . GLU A 1 87 ? 12.771 4.434 0.103 1.00 77.81 87 GLU A N 1
ATOM 682 C CA . GLU A 1 87 ? 12.639 4.399 1.565 1.00 77.81 87 GLU A CA 1
ATOM 683 C C . GLU A 1 87 ? 11.201 4.648 2.033 1.00 77.81 87 GLU A C 1
ATOM 685 O O . GLU A 1 87 ? 10.818 4.251 3.131 1.00 77.81 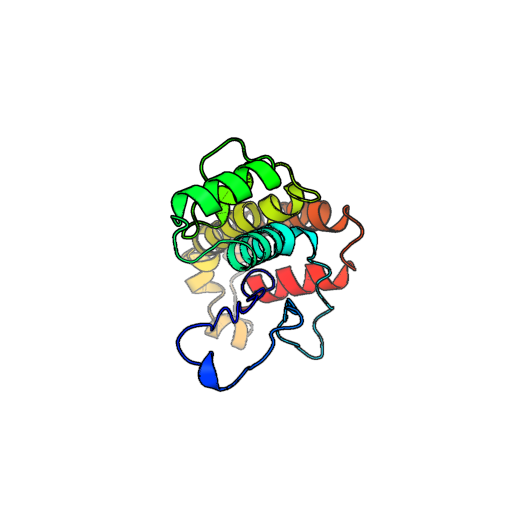87 GLU A O 1
ATOM 690 N N .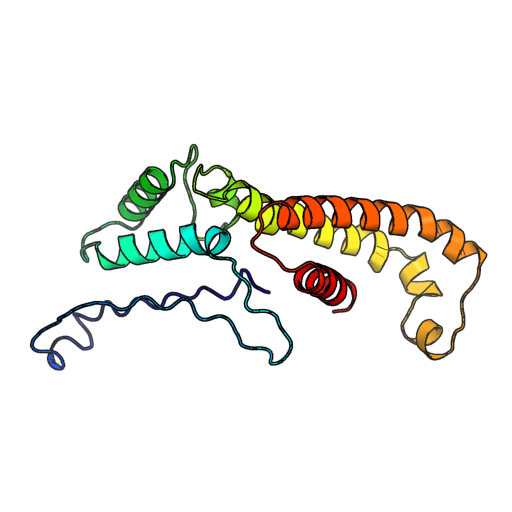 SER A 1 88 ? 10.394 5.306 1.199 1.00 79.69 88 SER A N 1
ATOM 691 C CA . SER A 1 88 ? 9.040 5.723 1.538 1.00 79.69 88 SER A CA 1
ATOM 692 C C . SER A 1 88 ? 8.056 5.173 0.515 1.00 79.69 88 SER A C 1
ATOM 694 O O . SER A 1 88 ? 7.897 5.710 -0.582 1.00 79.69 88 SER A O 1
ATOM 696 N N . VAL A 1 89 ? 7.358 4.101 0.893 1.00 77.06 89 VAL A N 1
ATOM 697 C CA . VAL A 1 89 ? 6.332 3.459 0.054 1.00 77.06 89 VAL A CA 1
ATOM 698 C C . VAL A 1 89 ? 5.197 4.431 -0.296 1.00 77.06 89 VAL A C 1
ATOM 700 O O . VAL A 1 89 ? 4.646 4.363 -1.390 1.00 77.06 89 VAL A O 1
ATOM 703 N N . SER A 1 90 ? 4.906 5.406 0.572 1.00 77.56 90 SER A N 1
ATOM 704 C CA . SER A 1 90 ? 3.921 6.462 0.310 1.00 77.56 90 SER A CA 1
ATOM 705 C C . SER A 1 90 ? 4.341 7.445 -0.788 1.00 77.56 90 SER A C 1
ATOM 707 O O . SER A 1 90 ? 3.506 8.196 -1.282 1.00 77.56 90 SER A O 1
ATOM 709 N N . SER A 1 91 ? 5.599 7.435 -1.240 1.00 83.56 91 SER A N 1
ATOM 710 C CA . SER A 1 91 ? 6.005 8.238 -2.401 1.00 83.56 91 SER A CA 1
ATOM 711 C C . SER A 1 91 ? 5.348 7.769 -3.706 1.00 83.56 91 SER A C 1
ATOM 713 O O . SER A 1 91 ? 5.153 8.574 -4.614 1.00 83.56 91 SER A O 1
ATOM 715 N N . PHE A 1 92 ? 4.928 6.501 -3.776 1.00 84.19 92 PHE A N 1
ATOM 716 C CA . PHE A 1 92 ? 4.199 5.941 -4.918 1.00 84.19 92 PHE A CA 1
ATOM 717 C C . PHE A 1 92 ? 2.703 6.291 -4.923 1.00 84.19 92 PHE A C 1
ATOM 719 O O . PHE A 1 92 ? 2.005 5.993 -5.888 1.00 84.19 92 PHE A O 1
ATOM 726 N N . SER A 1 93 ? 2.206 6.953 -3.875 1.00 81.19 93 SER A N 1
ATOM 727 C CA . SER A 1 93 ? 0.806 7.371 -3.753 1.00 81.19 93 SER A CA 1
ATOM 728 C C . SER A 1 93 ? 0.375 8.411 -4.789 1.00 81.19 93 SER A C 1
ATOM 730 O O . SER A 1 93 ? -0.807 8.529 -5.079 1.00 81.19 93 SER A O 1
ATOM 732 N N . PHE A 1 94 ? 1.323 9.166 -5.349 1.00 83.81 94 PHE A N 1
ATOM 733 C CA . PHE A 1 94 ? 1.066 10.217 -6.344 1.00 83.81 94 PHE A CA 1
ATOM 734 C C . PHE A 1 94 ? 1.283 9.734 -7.788 1.00 83.81 94 PHE A C 1
ATOM 736 O O . PHE A 1 94 ? 1.602 10.534 -8.674 1.00 83.81 94 PHE A O 1
ATOM 743 N N . CYS A 1 95 ? 1.188 8.422 -8.000 1.00 88.50 95 CYS A N 1
ATOM 744 C CA . CYS A 1 95 ? 1.389 7.767 -9.285 1.00 88.50 95 CYS A CA 1
ATOM 745 C C . CYS A 1 95 ? 0.067 7.261 -9.858 1.00 88.50 95 CYS A C 1
ATOM 747 O O . CYS A 1 95 ? -0.749 6.689 -9.137 1.00 88.50 95 CYS A O 1
ATOM 749 N N . GLU A 1 96 ? -0.122 7.428 -11.164 1.00 90.00 96 GLU A N 1
ATOM 750 C CA . GLU A 1 96 ? -1.323 6.999 -11.883 1.00 90.00 96 GLU A CA 1
ATOM 751 C C . GLU A 1 96 ? -1.071 5.685 -12.633 1.00 90.00 96 GLU A C 1
ATOM 753 O O . GLU A 1 96 ? -0.878 5.648 -13.849 1.00 90.00 96 GLU A O 1
ATOM 758 N N . PHE A 1 97 ? -1.084 4.576 -11.896 1.00 88.38 97 PHE A N 1
ATOM 759 C CA . PHE A 1 97 ? -1.042 3.226 -12.460 1.00 88.38 97 PHE A CA 1
ATOM 760 C C . PHE A 1 97 ? -2.356 2.478 -12.186 1.00 88.38 97 PHE A C 1
ATOM 762 O O . PHE A 1 97 ? -3.113 2.860 -11.292 1.00 88.38 97 PHE A O 1
ATOM 769 N N . PRO A 1 98 ? -2.663 1.393 -12.922 1.00 85.38 98 PRO A N 1
ATOM 770 C CA . PRO A 1 98 ? -3.881 0.620 -12.696 1.00 85.38 98 PRO A CA 1
ATOM 771 C C . PRO A 1 98 ? -3.992 0.114 -11.247 1.00 85.38 98 PRO A C 1
ATOM 773 O O . PRO A 1 98 ? -3.248 -0.768 -10.827 1.00 85.38 98 PRO A O 1
ATOM 776 N N . GLY A 1 99 ? -4.943 0.675 -10.494 1.00 81.44 99 GLY A N 1
ATOM 777 C CA . GLY A 1 99 ? -5.171 0.398 -9.071 1.00 81.44 99 GLY A CA 1
ATOM 778 C C . GLY A 1 99 ? -4.269 1.168 -8.099 1.00 81.44 99 GLY A C 1
ATOM 779 O O . GLY A 1 99 ? -4.079 0.725 -6.965 1.00 81.44 99 GLY A O 1
ATOM 780 N N . SER A 1 100 ? -3.780 2.340 -8.510 1.00 85.69 100 SER A N 1
ATOM 781 C CA . SER A 1 100 ? -3.178 3.354 -7.633 1.00 85.69 100 SER A CA 1
ATOM 782 C C . SER A 1 100 ? -4.078 3.736 -6.454 1.00 85.69 100 SER A C 1
ATOM 784 O O . SER A 1 100 ? -3.591 3.855 -5.336 1.00 85.69 100 SER A O 1
ATOM 786 N N . GLU A 1 101 ? -5.394 3.833 -6.666 1.00 82.75 101 GLU A N 1
ATOM 787 C CA . GLU A 1 101 ? -6.375 4.106 -5.602 1.00 82.75 101 GLU A CA 1
ATOM 788 C C . GLU A 1 101 ? -6.357 3.030 -4.508 1.00 82.75 101 GLU A C 1
ATOM 790 O O . GLU A 1 101 ? -6.339 3.325 -3.314 1.00 82.75 101 GLU A O 1
ATOM 795 N N . LEU A 1 102 ? -6.296 1.757 -4.913 1.00 79.81 102 LEU A N 1
ATOM 796 C CA . LEU A 1 102 ? -6.204 0.634 -3.983 1.00 79.81 102 LEU A CA 1
ATOM 797 C C . LEU A 1 102 ? -4.852 0.629 -3.258 1.00 79.81 102 LEU A C 1
ATOM 799 O O . LEU A 1 102 ? -4.794 0.365 -2.057 1.00 79.81 102 LEU A O 1
ATOM 803 N N . PHE A 1 103 ? -3.769 0.939 -3.974 1.00 82.12 103 PHE A N 1
ATOM 804 C CA . PHE A 1 103 ? -2.446 1.093 -3.378 1.00 82.12 103 PHE A CA 1
ATOM 805 C C . PHE A 1 103 ? -2.441 2.202 -2.314 1.00 82.12 103 PHE A C 1
ATOM 807 O O . PHE A 1 103 ? -1.973 1.966 -1.201 1.00 82.12 103 PHE A O 1
ATOM 814 N N . TYR A 1 104 ? -3.010 3.372 -2.618 1.00 84.25 104 TYR A N 1
ATOM 815 C CA . TYR A 1 104 ? -3.124 4.495 -1.687 1.00 84.25 104 TYR A CA 1
ATOM 816 C C . TYR A 1 104 ? -3.948 4.129 -0.450 1.00 84.25 104 TYR A C 1
ATOM 818 O O . TYR A 1 104 ? -3.480 4.300 0.678 1.00 84.25 104 TYR A O 1
ATOM 826 N N . ALA A 1 105 ? -5.132 3.547 -0.656 1.00 81.31 105 ALA A N 1
ATOM 827 C CA . ALA A 1 105 ? -6.008 3.120 0.428 1.00 81.31 105 ALA A CA 1
ATOM 828 C C . ALA A 1 105 ? -5.302 2.143 1.382 1.00 81.31 105 ALA A C 1
ATOM 830 O O . ALA A 1 105 ? -5.419 2.273 2.600 1.00 81.31 105 ALA A O 1
ATOM 831 N N . ILE A 1 106 ? -4.529 1.192 0.847 1.00 77.50 106 ILE A N 1
ATOM 832 C CA . ILE A 1 106 ? -3.834 0.183 1.654 1.00 77.50 106 ILE A CA 1
ATOM 833 C C . ILE A 1 106 ? -2.600 0.749 2.360 1.00 77.50 106 ILE A C 1
ATOM 835 O O . ILE A 1 106 ? -2.377 0.456 3.534 1.00 77.50 106 ILE A O 1
ATOM 839 N N . HIS A 1 107 ? -1.769 1.517 1.659 1.00 78.56 107 HIS A N 1
ATOM 840 C CA . HIS A 1 107 ? -0.470 1.934 2.187 1.00 78.56 107 HIS A CA 1
ATOM 841 C C . HIS A 1 107 ? -0.508 3.226 3.000 1.00 78.56 107 HIS A C 1
ATOM 843 O O . HIS A 1 107 ? 0.345 3.404 3.871 1.00 78.56 107 HIS A O 1
ATOM 849 N N . VAL A 1 108 ? -1.465 4.111 2.720 1.00 83.06 108 VAL A N 1
ATOM 850 C CA . VAL A 1 108 ? -1.620 5.394 3.413 1.00 83.06 108 VAL A CA 1
ATOM 851 C C . VAL A 1 108 ? -2.822 5.328 4.342 1.00 83.06 108 VAL A C 1
ATOM 853 O O . VAL A 1 108 ? -2.647 5.288 5.556 1.00 83.06 108 VAL A O 1
ATOM 856 N N . THR A 1 109 ? -4.035 5.220 3.795 1.00 83.31 109 THR A N 1
ATOM 857 C CA . THR A 1 109 ? -5.266 5.385 4.583 1.00 83.31 109 THR A CA 1
ATOM 858 C C . THR A 1 109 ? -5.436 4.317 5.662 1.00 83.31 109 THR A C 1
ATOM 860 O O . THR A 1 109 ? -5.733 4.650 6.807 1.00 83.31 109 THR A O 1
ATOM 863 N N . LEU A 1 110 ? -5.241 3.032 5.338 1.00 79.69 110 LEU A N 1
ATOM 864 C CA . LEU A 1 110 ? -5.323 1.965 6.342 1.00 79.69 110 LEU A CA 1
ATOM 865 C C . LEU A 1 110 ? -4.259 2.144 7.419 1.00 79.69 110 LEU A C 1
ATOM 867 O O . LEU A 1 110 ? -4.562 1.979 8.593 1.00 79.69 110 LEU A O 1
ATOM 871 N N . ARG A 1 111 ? -3.029 2.493 7.037 1.00 79.88 111 ARG A N 1
ATOM 872 C CA . ARG A 1 111 ? -1.934 2.664 7.989 1.00 79.88 111 ARG A CA 1
ATOM 873 C C . ARG A 1 111 ? -2.216 3.798 8.974 1.00 79.88 111 ARG A C 1
ATOM 875 O O . ARG A 1 111 ? -2.135 3.571 10.175 1.00 79.88 111 ARG A O 1
ATOM 882 N N . GLU A 1 112 ? -2.598 4.971 8.475 1.00 85.06 112 GLU A N 1
ATOM 883 C CA . GLU A 1 112 ? -2.960 6.125 9.308 1.00 85.06 112 GLU A CA 1
ATOM 884 C C . GLU A 1 112 ? -4.125 5.797 10.249 1.00 85.06 112 GLU A C 1
ATOM 886 O O . GLU A 1 112 ? -4.099 6.156 11.424 1.00 85.06 112 GLU A O 1
ATOM 891 N N . ARG A 1 113 ? -5.131 5.057 9.765 1.00 81.81 113 ARG A N 1
ATOM 892 C CA . ARG A 1 113 ? -6.259 4.621 10.599 1.00 81.81 113 ARG A CA 1
ATOM 893 C C . ARG A 1 113 ? -5.850 3.622 11.675 1.00 81.81 113 ARG A C 1
ATOM 895 O O . ARG A 1 113 ? -6.351 3.720 12.787 1.00 81.81 113 ARG A O 1
ATOM 902 N N . ILE A 1 114 ? -4.965 2.676 11.371 1.00 80.94 114 ILE A N 1
ATOM 903 C CA . ILE A 1 114 ? -4.447 1.722 12.363 1.00 80.94 114 ILE A CA 1
ATOM 904 C C . ILE A 1 114 ? -3.688 2.471 13.455 1.00 80.94 114 ILE A C 1
ATOM 906 O O . ILE A 1 114 ? -3.962 2.261 14.633 1.00 80.94 114 ILE A O 1
ATOM 910 N N . GLU A 1 115 ? -2.797 3.384 13.063 1.00 84.88 115 GLU A N 1
ATOM 911 C CA . GLU A 1 115 ? -2.043 4.224 13.998 1.00 84.88 115 GLU A CA 1
ATOM 912 C C . GLU A 1 115 ? -2.995 5.081 14.863 1.00 84.88 115 GLU A C 1
ATOM 914 O O . GLU A 1 115 ? -2.804 5.188 16.075 1.00 84.88 115 GLU A O 1
ATOM 919 N N . ALA A 1 116 ? -4.074 5.622 14.281 1.00 85.19 116 ALA A N 1
ATOM 920 C CA . ALA A 1 116 ? -5.102 6.359 15.020 1.00 85.19 116 ALA A CA 1
ATOM 921 C C . ALA A 1 116 ? -5.888 5.469 15.998 1.00 85.19 116 ALA A C 1
ATOM 923 O O . ALA A 1 116 ? -6.101 5.862 17.141 1.00 85.19 116 ALA A O 1
ATOM 924 N N . ILE A 1 117 ? -6.286 4.258 15.596 1.00 82.31 117 ILE A N 1
ATOM 925 C CA . ILE A 1 117 ? -6.969 3.297 16.477 1.00 82.31 117 ILE A CA 1
ATOM 926 C C . ILE A 1 117 ? -6.060 2.905 17.647 1.00 82.31 117 ILE A C 1
ATOM 928 O O . ILE A 1 117 ? -6.512 2.843 18.792 1.00 82.31 117 ILE A O 1
ATOM 932 N N . GLU A 1 118 ? -4.777 2.661 17.384 1.00 82.38 118 GLU A N 1
ATOM 933 C CA . GLU A 1 118 ? -3.793 2.359 18.422 1.00 82.38 118 GLU A CA 1
ATOM 934 C C . GLU A 1 118 ? -3.696 3.501 19.441 1.00 82.38 118 GLU A C 1
ATOM 936 O O . GLU A 1 118 ? -3.855 3.277 20.645 1.00 82.38 118 GLU A O 1
ATOM 941 N N . ALA A 1 119 ? -3.551 4.736 18.963 1.00 84.25 119 ALA A N 1
ATOM 942 C CA . ALA A 1 119 ? -3.417 5.915 19.813 1.00 84.25 119 ALA A CA 1
ATOM 943 C C . ALA A 1 119 ? -4.710 6.315 20.553 1.00 84.25 119 ALA A C 1
ATOM 945 O O . ALA A 1 119 ? -4.656 6.762 21.699 1.00 84.25 119 ALA A O 1
ATOM 946 N N . GLU A 1 120 ? -5.875 6.187 19.922 1.00 81.12 120 GLU A N 1
ATOM 947 C CA . GLU A 1 120 ? -7.137 6.702 20.468 1.00 81.12 120 GLU A CA 1
ATOM 948 C C . GLU A 1 120 ? -7.947 5.648 21.223 1.00 81.12 120 GLU A C 1
ATOM 950 O O . GLU A 1 120 ? -8.675 5.991 22.155 1.00 81.12 120 GLU A O 1
ATOM 955 N N . VAL A 1 121 ? -7.825 4.370 20.850 1.00 78.56 121 VAL A N 1
ATOM 956 C CA . VAL A 1 121 ? -8.563 3.268 21.480 1.00 78.56 121 VAL A CA 1
ATOM 957 C C . VAL A 1 121 ? -7.649 2.506 22.427 1.00 78.56 121 VAL A C 1
ATOM 959 O O . VAL A 1 121 ? -7.903 2.463 23.630 1.00 78.56 121 VAL A O 1
ATOM 962 N N . PHE A 1 122 ? -6.568 1.914 21.921 1.00 77.62 122 PHE A N 1
ATOM 963 C CA . PHE A 1 122 ? -5.747 1.001 22.724 1.00 77.62 122 PHE A CA 1
ATOM 964 C C . PHE A 1 122 ? -4.911 1.720 23.789 1.00 77.62 122 PHE A C 1
ATOM 966 O O . PHE A 1 122 ? -4.729 1.198 24.894 1.00 77.62 122 PHE A O 1
ATOM 973 N N . GLU A 1 123 ? -4.464 2.941 23.505 1.00 82.19 123 GLU A N 1
ATOM 974 C CA . GLU A 1 123 ? -3.743 3.784 24.460 1.00 82.19 123 GLU A CA 1
ATOM 975 C C . GLU A 1 123 ? -4.660 4.538 25.442 1.00 82.19 123 GLU A C 1
ATOM 977 O O . GLU A 1 123 ? -4.185 5.086 26.443 1.00 82.19 123 GLU A O 1
ATOM 982 N N . HIS A 1 124 ? -5.982 4.502 25.246 1.00 81.62 124 HIS A N 1
ATOM 983 C CA . HIS A 1 124 ? -6.927 5.177 26.130 1.00 81.62 124 HIS A CA 1
ATOM 984 C C . HIS A 1 124 ? -6.901 4.582 27.548 1.00 81.62 124 HIS A C 1
ATOM 986 O O . HIS A 1 124 ? -7.047 3.372 27.753 1.00 81.62 124 HIS A O 1
ATOM 992 N N . GLN A 1 125 ? -6.780 5.439 28.568 1.00 80.25 125 GLN A N 1
ATOM 993 C CA . GLN A 1 125 ? -6.645 5.011 29.971 1.00 80.25 125 GLN A CA 1
ATOM 994 C C . GLN A 1 125 ? -7.792 4.102 30.430 1.00 80.25 125 GLN A C 1
ATOM 996 O O . GLN A 1 125 ? -7.578 3.142 31.171 1.00 80.25 125 GLN A O 1
ATOM 1001 N N . GLN A 1 126 ? -9.013 4.379 29.966 1.00 77.12 126 GLN A N 1
ATOM 1002 C CA . GLN A 1 126 ? -10.182 3.572 30.314 1.00 77.12 126 GLN A CA 1
ATOM 1003 C C . GLN A 1 126 ? -10.150 2.189 29.653 1.00 77.12 126 GLN A C 1
ATOM 1005 O O . GLN A 1 126 ? -10.548 1.217 30.290 1.00 77.12 126 GLN A O 1
ATOM 1010 N N . VAL A 1 127 ? -9.627 2.071 28.428 1.00 76.88 127 VAL A N 1
ATOM 1011 C CA . VAL A 1 127 ? -9.461 0.777 27.745 1.00 76.88 127 VAL A CA 1
ATOM 1012 C C . VAL A 1 127 ? -8.401 -0.046 28.465 1.00 76.88 127 VAL A C 1
ATOM 1014 O O . VAL A 1 127 ? -8.663 -1.183 28.850 1.00 76.88 127 VAL A O 1
ATOM 1017 N N . LYS A 1 128 ? -7.242 0.545 28.772 1.00 80.31 128 LYS A N 1
ATOM 1018 C CA . LYS A 1 128 ? -6.184 -0.141 29.531 1.00 80.31 128 LYS A CA 1
ATOM 1019 C C . LYS A 1 128 ? -6.641 -0.594 30.920 1.00 80.31 128 LYS A C 1
ATOM 1021 O O . LYS A 1 128 ? -6.260 -1.677 31.364 1.00 80.31 128 LYS A O 1
ATOM 1026 N N . GLY A 1 129 ? -7.468 0.209 31.591 1.00 79.81 129 GLY A N 1
ATOM 1027 C CA . GLY A 1 129 ? -7.996 -0.093 32.922 1.00 79.81 129 GLY A CA 1
ATOM 1028 C C . GLY A 1 129 ? -9.123 -1.131 32.935 1.00 79.81 129 GLY A C 1
ATOM 1029 O O . GLY A 1 129 ? -9.121 -2.012 33.793 1.00 79.81 129 GLY A O 1
ATOM 1030 N N . TRP A 1 130 ? -10.072 -1.052 31.994 1.00 78.50 130 TRP A N 1
ATOM 1031 C CA . TRP A 1 130 ? -11.320 -1.832 32.029 1.00 78.50 130 TRP A CA 1
ATOM 1032 C C . TRP A 1 130 ? -11.399 -2.954 30.993 1.00 78.50 130 TRP A C 1
ATOM 1034 O O . TRP A 1 130 ? -12.063 -3.953 31.256 1.00 78.50 130 TRP A O 1
ATOM 1044 N N . LEU A 1 131 ? -10.664 -2.854 29.887 1.00 77.25 131 LEU A N 1
ATOM 1045 C CA . LEU A 1 131 ? -10.551 -3.876 28.836 1.00 77.25 131 LEU A CA 1
ATOM 1046 C C . LEU A 1 131 ? -9.164 -4.539 28.807 1.00 77.25 131 LEU A C 1
ATOM 1048 O O . LEU A 1 131 ? -8.800 -5.219 27.850 1.00 77.25 131 LEU A O 1
ATOM 1052 N N . GLY A 1 132 ? -8.380 -4.388 29.876 1.00 77.69 132 GLY A N 1
ATOM 1053 C CA . GLY A 1 132 ? -7.109 -5.085 30.022 1.00 77.69 132 GLY A CA 1
ATOM 1054 C C . GLY A 1 132 ? -7.269 -6.613 30.025 1.00 77.69 132 GLY A C 1
ATOM 1055 O O . GLY A 1 132 ? -8.313 -7.161 30.387 1.00 77.69 132 GLY A O 1
ATOM 1056 N N . ARG A 1 133 ? -6.186 -7.330 29.694 1.00 80.69 133 ARG A N 1
ATOM 1057 C CA . ARG A 1 133 ? -6.177 -8.806 29.578 1.00 80.69 133 ARG A CA 1
ATOM 1058 C C . ARG A 1 133 ? -6.756 -9.541 30.795 1.00 80.69 133 ARG A C 1
ATOM 1060 O O . ARG A 1 133 ? -7.371 -10.590 30.633 1.00 80.69 133 ARG A O 1
ATOM 1067 N N . PHE A 1 134 ? -6.552 -9.015 32.006 1.00 85.31 134 PHE A N 1
ATOM 1068 C CA . PHE A 1 134 ? -7.092 -9.602 33.237 1.00 85.31 134 PHE A CA 1
ATOM 1069 C C . PHE A 1 134 ? -8.626 -9.555 33.273 1.00 85.31 134 PHE A C 1
ATOM 1071 O O . PHE A 1 134 ? -9.257 -10.583 33.506 1.00 85.31 134 PHE A O 1
ATOM 1078 N N . ASN A 1 135 ? -9.207 -8.387 32.998 1.00 85.44 135 ASN A N 1
ATOM 1079 C CA . ASN A 1 135 ? -10.649 -8.149 33.005 1.00 85.44 135 ASN A CA 1
ATOM 1080 C C . ASN A 1 135 ? -11.363 -8.979 31.940 1.00 85.44 135 ASN A C 1
ATOM 1082 O O . ASN A 1 135 ? -12.361 -9.631 32.238 1.00 85.44 135 ASN A O 1
ATOM 1086 N N . VAL A 1 136 ? -10.790 -9.037 30.731 1.00 84.00 136 VAL A N 1
ATOM 1087 C CA . VAL A 1 136 ? -11.296 -9.874 29.632 1.00 84.00 136 VAL A CA 1
ATOM 1088 C C . VAL A 1 136 ? -11.281 -11.352 30.021 1.00 84.00 136 VAL A C 1
ATOM 1090 O O . VAL A 1 136 ? -12.277 -12.044 29.843 1.00 84.00 136 VAL A O 1
ATOM 1093 N N . ARG A 1 137 ? -10.187 -11.844 30.621 1.00 89.19 137 ARG A N 1
ATOM 1094 C CA . ARG A 1 137 ? -10.080 -13.252 31.043 1.00 89.19 137 ARG A CA 1
ATOM 1095 C C . ARG A 1 137 ? -11.110 -13.643 32.110 1.00 89.19 137 ARG A C 1
ATOM 1097 O O . ARG A 1 137 ? -11.493 -14.806 32.167 1.00 89.19 137 ARG A O 1
ATOM 1104 N N . HIS A 1 138 ? -11.535 -12.702 32.949 1.00 89.44 138 HIS A N 1
ATOM 1105 C CA . HIS A 1 138 ? -12.472 -12.956 34.047 1.00 89.44 138 HIS A CA 1
ATOM 1106 C C . HIS A 1 138 ? -13.886 -12.426 33.773 1.00 89.44 138 HIS A C 1
ATOM 1108 O O . HIS A 1 138 ? -14.703 -12.412 34.691 1.00 89.44 138 HIS A O 1
ATOM 1114 N N . ASN A 1 139 ? -14.187 -12.001 32.538 1.00 85.62 139 ASN A N 1
ATOM 1115 C CA . ASN A 1 139 ? -15.470 -11.397 32.155 1.00 85.62 139 ASN A CA 1
ATOM 1116 C C . ASN A 1 139 ? -15.917 -10.273 33.113 1.00 85.62 139 ASN A C 1
ATOM 1118 O O . ASN A 1 139 ? -17.093 -10.167 33.458 1.00 85.62 139 ASN A O 1
ATOM 1122 N N . TYR A 1 140 ? -14.972 -9.451 33.571 1.00 82.88 140 TYR A N 1
ATOM 1123 C CA . TYR A 1 140 ? -15.213 -8.405 34.562 1.00 82.88 140 TYR A CA 1
ATOM 1124 C C . TYR A 1 140 ? -15.009 -7.024 33.943 1.00 82.88 140 TYR A C 1
ATOM 1126 O O . TYR A 1 140 ? -13.883 -6.648 33.634 1.00 82.88 140 TYR A O 1
ATOM 1134 N N . THR A 1 141 ? -16.083 -6.255 33.769 1.00 80.00 141 THR A N 1
ATOM 1135 C CA . THR A 1 141 ? -16.035 -4.886 33.229 1.00 80.00 141 THR A CA 1
ATOM 1136 C C . THR A 1 141 ? -17.074 -4.001 33.921 1.00 80.00 141 THR A C 1
ATOM 1138 O O . THR A 1 141 ? -17.970 -4.492 34.611 1.00 80.00 141 THR A O 1
ATOM 1141 N N . GLN A 1 142 ? -16.962 -2.681 33.757 1.00 80.81 142 GLN A N 1
ATOM 1142 C CA . GLN A 1 142 ? -17.958 -1.727 34.243 1.00 80.81 142 GLN A CA 1
ATOM 1143 C C . GLN A 1 142 ? -18.706 -1.084 33.071 1.00 80.81 142 GLN A C 1
ATOM 1145 O O . GLN A 1 142 ? -18.097 -0.454 32.206 1.00 80.81 142 GLN A O 1
ATOM 1150 N N . LEU A 1 143 ? -20.039 -1.207 33.080 1.00 82.62 143 LEU A N 1
ATOM 1151 C CA . LEU A 1 143 ? -20.916 -0.794 31.977 1.00 82.62 143 LEU A CA 1
ATOM 1152 C C . LEU A 1 143 ? -20.772 0.689 31.607 1.00 82.62 143 LEU A C 1
ATOM 1154 O O . LEU A 1 143 ? -20.773 1.032 30.432 1.00 82.62 143 LEU A O 1
ATOM 1158 N N . TRP A 1 144 ? -20.596 1.564 32.599 1.00 80.81 144 TRP A N 1
ATOM 1159 C CA . TRP A 1 144 ? -20.457 3.005 32.371 1.00 80.81 144 TRP A CA 1
ATOM 1160 C C . TRP A 1 144 ? -19.249 3.358 31.492 1.00 80.81 144 TRP A C 1
ATOM 1162 O O . TRP A 1 144 ? -19.355 4.201 30.607 1.00 80.81 144 TRP A O 1
ATOM 1172 N N . TYR A 1 145 ? -18.115 2.682 31.690 1.00 76.38 145 TYR A N 1
ATOM 1173 C CA . TYR A 1 145 ? -16.921 2.898 30.871 1.00 76.38 145 TYR A CA 1
ATOM 1174 C C . TYR A 1 145 ? -17.075 2.314 29.465 1.00 76.38 145 TYR A C 1
ATOM 1176 O O . TYR A 1 145 ? -16.565 2.892 28.514 1.00 76.38 145 TYR A O 1
ATOM 1184 N N . LEU A 1 146 ? -17.815 1.210 29.311 1.00 77.38 146 LEU A N 1
ATOM 1185 C CA . LEU A 1 146 ? -18.107 0.649 27.989 1.00 77.38 146 LEU A CA 1
ATOM 1186 C C . LEU A 1 146 ? -18.936 1.612 27.133 1.00 77.38 146 LEU A C 1
ATOM 1188 O O . LEU A 1 146 ? -18.607 1.815 25.970 1.00 77.38 146 LEU A O 1
ATOM 1192 N N . LEU A 1 147 ? -19.945 2.260 27.721 1.00 83.12 147 LEU A N 1
ATOM 1193 C CA . LEU A 1 147 ? -20.772 3.252 27.022 1.00 83.12 147 LEU A CA 1
ATOM 1194 C C . LEU A 1 147 ? -19.968 4.488 26.584 1.00 83.12 147 LEU A C 1
ATOM 1196 O O . LEU A 1 147 ? -20.251 5.075 25.548 1.00 83.12 147 LEU A O 1
ATOM 1200 N N . GLN A 1 148 ? -18.942 4.879 27.347 1.00 79.25 148 GLN A N 1
ATOM 1201 C CA . GLN A 1 148 ? -18.049 5.978 26.956 1.00 79.25 148 GLN A CA 1
ATOM 1202 C C . GLN A 1 148 ? -17.127 5.607 25.788 1.00 79.25 148 GLN A C 1
ATOM 1204 O O . GLN A 1 148 ? -16.741 6.478 25.014 1.00 79.25 148 GLN A O 1
ATOM 1209 N N . LEU A 1 149 ? -16.783 4.325 25.657 1.00 78.25 149 LEU A N 1
ATOM 1210 C CA . LEU A 1 149 ? -15.919 3.811 24.593 1.00 78.25 149 LEU A CA 1
ATOM 1211 C C . LEU A 1 149 ? -16.688 3.456 23.316 1.00 78.25 149 LEU A C 1
ATOM 1213 O O . LEU A 1 149 ? -16.092 3.414 22.243 1.00 78.25 149 LEU A O 1
ATOM 1217 N N . GLU A 1 150 ? -17.996 3.217 23.418 1.00 83.25 150 GLU A N 1
ATOM 1218 C CA . GLU A 1 150 ? -18.855 2.817 22.301 1.00 83.25 150 GLU A CA 1
ATOM 1219 C C . GLU A 1 150 ? -18.778 3.796 21.125 1.00 83.25 150 GLU A C 1
ATOM 1221 O O . GLU A 1 150 ? -18.602 3.369 19.985 1.00 83.25 150 GLU A O 1
ATOM 1226 N N . SER A 1 151 ? -18.845 5.105 21.384 1.00 81.88 151 SER A N 1
ATOM 1227 C CA . SER A 1 151 ? -18.805 6.124 20.328 1.00 81.88 151 SER A CA 1
ATOM 1228 C C . SER A 1 151 ? -17.465 6.150 19.588 1.00 81.88 151 SER A C 1
ATOM 1230 O O . SER A 1 151 ? -17.437 6.252 18.363 1.00 81.88 151 SER A O 1
ATOM 1232 N N . ILE A 1 152 ? -16.361 5.997 20.323 1.00 79.44 152 ILE A N 1
ATOM 1233 C CA . ILE A 1 152 ? -15.000 5.990 19.777 1.00 79.44 152 ILE A CA 1
ATOM 1234 C C . ILE A 1 152 ? -14.794 4.734 18.922 1.00 79.44 152 ILE A C 1
ATOM 1236 O O . ILE A 1 152 ? -14.355 4.823 17.776 1.00 79.44 152 ILE A O 1
ATOM 1240 N N . ILE A 1 153 ? -15.164 3.562 19.447 1.00 79.12 153 ILE A N 1
ATOM 1241 C CA . ILE A 1 153 ? -15.013 2.281 18.743 1.00 79.12 153 ILE A CA 1
ATOM 1242 C C . ILE A 1 153 ? -15.887 2.248 17.485 1.00 79.12 153 ILE A C 1
ATOM 1244 O O . ILE A 1 153 ? -15.413 1.839 16.426 1.00 79.12 153 ILE A O 1
ATOM 1248 N N . THR A 1 154 ? -17.138 2.704 17.576 1.00 83.56 154 THR A N 1
ATOM 1249 C CA . THR A 1 154 ? -18.075 2.696 16.441 1.00 83.56 154 THR A CA 1
ATOM 1250 C C . THR A 1 154 ? -17.602 3.628 15.327 1.00 83.56 154 THR A C 1
ATOM 1252 O O . THR A 1 154 ? -17.576 3.220 14.169 1.00 83.56 154 THR A O 1
ATOM 1255 N N . SER A 1 155 ? -17.121 4.829 15.672 1.00 83.81 155 SER A N 1
ATOM 1256 C CA . SER A 1 155 ? -16.557 5.783 14.705 1.00 83.81 155 SER A CA 1
ATOM 1257 C C . SER A 1 155 ? -15.361 5.198 13.942 1.00 83.81 155 SER A C 1
ATOM 1259 O O . SER A 1 155 ? -15.267 5.313 12.718 1.00 83.81 155 SER A O 1
ATOM 1261 N N . HIS A 1 156 ? -14.439 4.537 14.647 1.00 81.69 156 HIS A N 1
ATOM 1262 C CA . HIS A 1 156 ? -13.284 3.894 14.011 1.00 81.69 156 HIS A CA 1
ATOM 1263 C C . HIS A 1 156 ? -13.673 2.671 13.174 1.00 81.69 156 HIS A C 1
ATOM 1265 O O . HIS A 1 156 ? -13.091 2.438 12.111 1.00 81.69 156 HIS A O 1
ATOM 1271 N N . PHE A 1 157 ? -14.678 1.911 13.611 1.00 78.50 157 PHE A N 1
ATOM 1272 C CA . PHE A 1 157 ? -15.197 0.758 12.878 1.00 78.50 157 PHE A CA 1
ATOM 1273 C C . PHE A 1 157 ? -15.863 1.159 11.554 1.00 78.50 157 PHE A C 1
ATOM 1275 O O . PHE A 1 157 ? -15.556 0.568 10.518 1.00 78.50 157 PHE A O 1
ATOM 1282 N N . GLU A 1 158 ? -16.711 2.190 11.559 1.00 81.12 158 GLU A N 1
ATOM 1283 C CA . GLU A 1 158 ? -17.319 2.745 10.340 1.00 81.12 158 GLU A CA 1
ATOM 1284 C C . GLU A 1 158 ? -16.248 3.244 9.365 1.00 81.12 158 GLU A C 1
ATOM 1286 O O . GLU A 1 158 ? -16.262 2.903 8.181 1.00 81.12 158 GLU A O 1
ATOM 1291 N N . GLY A 1 159 ? -15.246 3.958 9.881 1.00 76.06 159 GLY A N 1
ATOM 1292 C CA . GLY A 1 159 ? -14.132 4.440 9.076 1.00 76.06 159 GLY A CA 1
ATOM 1293 C C . GLY A 1 159 ? -13.275 3.326 8.460 1.00 76.06 159 GLY A C 1
ATOM 1294 O O . GLY A 1 159 ? -12.802 3.471 7.332 1.00 76.06 159 GLY A O 1
ATOM 1295 N N . MET A 1 160 ? -13.081 2.201 9.157 1.00 74.25 160 MET A N 1
ATOM 1296 C CA . MET A 1 160 ? -12.432 1.022 8.569 1.00 74.25 160 MET A CA 1
ATOM 1297 C C . MET A 1 160 ? -13.303 0.368 7.497 1.00 74.25 160 MET A C 1
ATOM 1299 O O . MET A 1 160 ? -12.788 0.003 6.439 1.00 74.25 160 MET A O 1
ATOM 1303 N N . LEU A 1 161 ? -14.610 0.242 7.739 1.00 73.69 161 LEU A N 1
ATOM 1304 C CA . LEU A 1 161 ? -15.548 -0.334 6.777 1.00 73.69 161 LEU A CA 1
ATOM 1305 C C . LEU A 1 161 ? -15.579 0.441 5.458 1.00 73.69 161 LEU A C 1
ATOM 1307 O O . LEU A 1 161 ? -15.636 -0.187 4.405 1.00 73.69 161 LEU A O 1
ATOM 1311 N N . GLU A 1 162 ? -15.488 1.770 5.484 1.00 72.81 162 GLU A N 1
ATOM 1312 C CA . GLU A 1 162 ? -15.412 2.576 4.259 1.00 72.81 162 GLU A CA 1
ATOM 1313 C C . GLU A 1 162 ? -14.191 2.223 3.401 1.00 72.81 162 GLU A C 1
ATOM 1315 O O . GLU A 1 162 ? -14.320 2.009 2.194 1.00 72.81 162 GLU A O 1
ATOM 1320 N N . VAL A 1 163 ? -13.012 2.097 4.018 1.00 70.25 163 VAL A N 1
ATOM 1321 C CA . VAL A 1 163 ? -11.765 1.769 3.304 1.00 70.25 163 VAL A CA 1
ATOM 1322 C C . VAL A 1 163 ? -11.815 0.347 2.746 1.00 70.25 163 VAL A C 1
ATOM 1324 O O . VAL 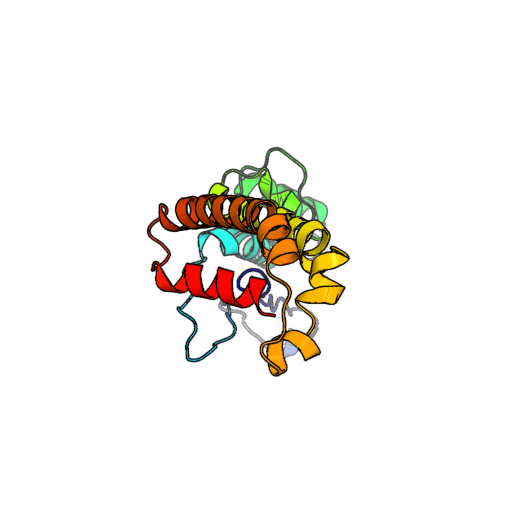A 1 163 ? -11.418 0.093 1.608 1.00 70.25 163 VAL A O 1
ATOM 1327 N N . VAL A 1 164 ? -12.362 -0.580 3.529 1.00 68.12 164 VAL A N 1
ATOM 1328 C CA . VAL A 1 164 ? -12.592 -1.974 3.139 1.00 68.12 164 VAL A CA 1
ATOM 1329 C C . VAL A 1 164 ? -13.576 -2.088 1.980 1.00 68.12 164 VAL A C 1
ATOM 1331 O O . VAL A 1 164 ? -13.308 -2.806 1.018 1.00 68.12 164 VAL A O 1
ATOM 1334 N N . CYS A 1 165 ? -14.698 -1.375 2.036 1.00 64.88 165 CYS A N 1
ATOM 1335 C CA . CYS A 1 165 ? -15.700 -1.365 0.975 1.00 64.88 165 CYS A CA 1
ATOM 1336 C C . CYS A 1 165 ? -15.156 -0.724 -0.304 1.00 64.88 165 CYS A C 1
ATOM 1338 O O . CYS A 1 165 ? -15.387 -1.257 -1.390 1.00 64.88 165 CYS A O 1
ATOM 1340 N N . ALA A 1 166 ? -14.384 0.361 -0.193 1.00 61.78 166 ALA A N 1
ATOM 1341 C CA . ALA A 1 166 ? -13.690 0.961 -1.330 1.00 61.78 166 ALA A CA 1
ATOM 1342 C C . ALA A 1 166 ? -12.706 -0.030 -1.978 1.00 61.78 166 ALA A C 1
ATOM 1344 O O . ALA A 1 166 ? -12.668 -0.153 -3.204 1.00 61.78 166 ALA A O 1
ATOM 1345 N N . ALA A 1 167 ? -11.978 -0.805 -1.168 1.00 60.88 167 ALA A N 1
ATOM 1346 C CA . ALA A 1 167 ? -11.074 -1.846 -1.653 1.00 60.88 167 ALA A CA 1
ATOM 1347 C C . ALA A 1 167 ? -11.807 -3.062 -2.258 1.00 60.88 167 ALA A C 1
ATOM 1349 O O . ALA A 1 167 ? -11.317 -3.649 -3.220 1.00 60.88 167 ALA A 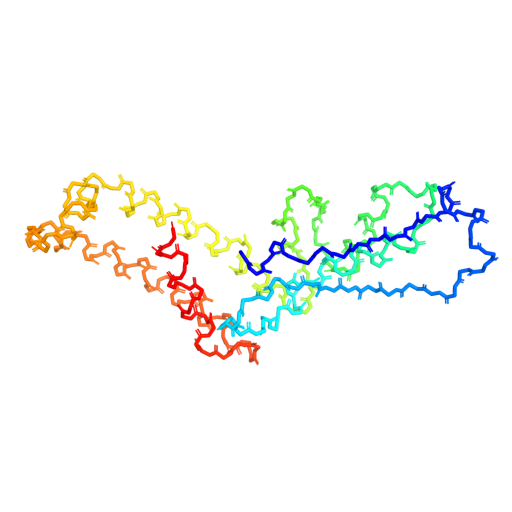O 1
ATOM 1350 N N . ALA A 1 168 ? -12.980 -3.427 -1.730 1.00 54.81 168 ALA A N 1
ATOM 1351 C CA . ALA A 1 168 ? -13.790 -4.557 -2.194 1.00 54.81 168 ALA A CA 1
ATOM 1352 C C . ALA A 1 168 ? -14.621 -4.253 -3.459 1.00 54.81 168 ALA A C 1
ATOM 1354 O O . ALA A 1 168 ? -14.983 -5.174 -4.195 1.00 54.81 168 ALA A O 1
ATOM 1355 N N . LEU A 1 169 ? -14.928 -2.977 -3.736 1.00 50.19 169 LEU A N 1
ATOM 1356 C CA . LEU A 1 169 ? -15.624 -2.540 -4.958 1.00 50.19 169 LEU A CA 1
ATOM 1357 C C . LEU A 1 169 ? -14.776 -2.746 -6.224 1.00 50.19 169 LEU A C 1
ATOM 1359 O O . LEU A 1 169 ? -15.316 -3.039 -7.296 1.00 50.19 169 LEU A O 1
ATOM 1363 N N . PHE A 1 170 ? -13.450 -2.681 -6.102 1.00 49.06 170 PHE A N 1
ATOM 1364 C CA . PHE A 1 170 ? -12.561 -3.302 -7.075 1.00 49.06 170 PHE A CA 1
ATOM 1365 C C . PHE A 1 170 ? -12.675 -4.815 -6.867 1.00 49.06 170 PHE A C 1
ATOM 1367 O O . PHE A 1 170 ? -12.242 -5.316 -5.840 1.00 49.06 170 PHE A O 1
ATOM 1374 N N . LYS A 1 171 ? -13.299 -5.530 -7.813 1.00 41.53 171 LYS A N 1
ATOM 1375 C CA . LYS A 1 171 ? -13.656 -6.972 -7.802 1.00 41.53 171 LYS A CA 1
ATOM 1376 C C . LYS A 1 171 ? -12.488 -7.977 -7.593 1.00 41.53 171 LYS A C 1
ATOM 1378 O O . LYS A 1 171 ? -12.509 -9.050 -8.182 1.00 41.53 171 LYS A O 1
ATOM 1383 N N . ALA A 1 172 ? -11.464 -7.648 -6.814 1.00 46.16 172 ALA A N 1
ATOM 1384 C CA . ALA A 1 172 ? -10.260 -8.437 -6.565 1.00 46.16 172 ALA A CA 1
ATOM 1385 C C . ALA A 1 172 ? -10.261 -9.129 -5.188 1.00 46.16 172 ALA A C 1
ATOM 1387 O O . ALA A 1 172 ? -9.415 -9.978 -4.928 1.00 46.16 172 ALA A O 1
ATOM 1388 N N . PHE A 1 173 ? -11.203 -8.809 -4.293 1.00 44.06 173 PHE A N 1
ATOM 1389 C CA . PHE A 1 173 ? -11.264 -9.435 -2.972 1.00 44.06 173 PHE A CA 1
ATOM 1390 C C . PHE A 1 173 ? -12.623 -10.059 -2.697 1.00 44.06 173 PHE A C 1
ATOM 1392 O O . PHE A 1 173 ? -13.657 -9.392 -2.700 1.00 44.06 173 PHE A O 1
ATOM 1399 N N . SER A 1 174 ? -12.623 -11.353 -2.384 1.00 41.88 174 SER A N 1
ATOM 1400 C CA . SER A 1 174 ? -13.763 -11.963 -1.716 1.00 41.88 174 SER A CA 1
ATOM 1401 C C . SER A 1 174 ? -13.945 -11.293 -0.349 1.00 41.88 174 SER A C 1
ATOM 1403 O O . SER A 1 174 ? -13.002 -11.227 0.434 1.00 41.88 174 SER A O 1
ATOM 1405 N N . VAL A 1 175 ? -15.162 -10.836 -0.045 1.00 44.97 175 VAL A N 1
ATOM 1406 C CA . VAL A 1 175 ? -15.597 -10.250 1.242 1.00 44.97 175 VAL A CA 1
ATOM 1407 C C . VAL A 1 175 ? -14.946 -10.869 2.506 1.00 44.97 175 VAL A C 1
ATOM 1409 O O . VAL A 1 175 ? -14.545 -10.102 3.385 1.00 44.97 175 VAL A O 1
ATOM 1412 N N . PRO A 1 176 ? -14.756 -12.203 2.638 1.00 44.75 176 PRO A N 1
ATOM 1413 C CA . PRO A 1 176 ? -14.079 -12.778 3.806 1.00 44.75 176 PRO A CA 1
ATOM 1414 C C . PRO A 1 176 ? -12.607 -12.368 3.969 1.00 44.75 176 PRO A C 1
ATOM 1416 O O . PRO A 1 176 ? -12.147 -12.241 5.099 1.00 44.75 176 PRO A O 1
ATOM 1419 N N . THR A 1 177 ? -11.864 -12.107 2.891 1.00 47.53 177 THR A N 1
ATOM 1420 C CA . THR A 1 177 ? -10.439 -11.732 2.961 1.00 47.53 177 THR A CA 1
ATOM 1421 C C . THR A 1 177 ? -10.239 -10.408 3.687 1.00 47.53 177 THR A C 1
ATOM 1423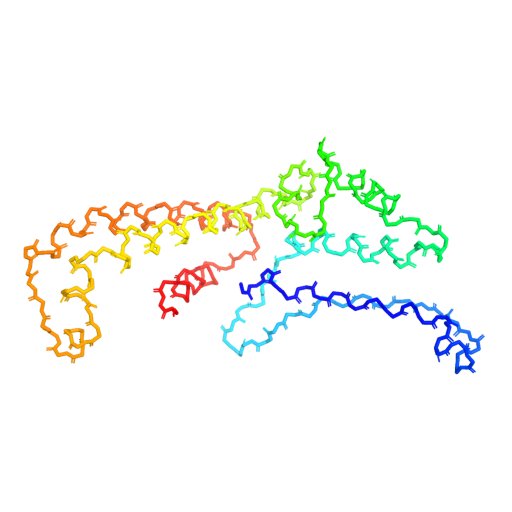 O O . THR A 1 177 ? -9.276 -10.236 4.432 1.00 47.53 177 THR A O 1
ATOM 1426 N N . VAL A 1 178 ? -11.172 -9.478 3.491 1.00 47.03 178 VAL A N 1
ATOM 1427 C CA . VAL A 1 178 ? -11.062 -8.132 4.045 1.00 47.03 178 VAL A CA 1
ATOM 1428 C C . VAL A 1 178 ? -11.507 -8.088 5.509 1.00 47.03 178 VAL A C 1
ATOM 1430 O O . VAL A 1 178 ? -10.862 -7.438 6.327 1.00 47.03 178 VAL A O 1
ATOM 1433 N N . LEU A 1 179 ? -12.526 -8.874 5.876 1.00 41.69 179 LEU A N 1
ATOM 1434 C CA . LEU A 1 179 ? -12.918 -9.077 7.276 1.00 41.69 179 LEU A CA 1
ATOM 1435 C C . LEU A 1 179 ? -11.819 -9.769 8.091 1.00 41.69 179 LEU A C 1
ATOM 1437 O O . LEU A 1 179 ? -11.590 -9.393 9.237 1.00 41.69 179 LEU A O 1
ATOM 1441 N N . ILE A 1 180 ? -11.108 -10.734 7.499 1.00 47.12 180 ILE A N 1
ATOM 1442 C CA . ILE A 1 180 ? -9.953 -11.375 8.141 1.00 47.12 180 ILE A CA 1
ATOM 1443 C C . ILE A 1 180 ? -8.817 -10.365 8.325 1.00 47.12 180 ILE A C 1
ATOM 1445 O O . ILE A 1 180 ? -8.210 -10.353 9.388 1.00 47.12 180 ILE A O 1
ATOM 1449 N N . TYR A 1 181 ? -8.555 -9.480 7.355 1.00 44.31 181 TYR A N 1
ATOM 1450 C CA . TYR A 1 181 ? -7.518 -8.451 7.494 1.00 44.31 181 TYR A CA 1
ATOM 1451 C C . TYR A 1 181 ? -7.858 -7.434 8.597 1.00 44.31 181 TYR A C 1
ATOM 1453 O O . TYR A 1 181 ? -7.005 -7.136 9.429 1.00 44.31 181 TYR A O 1
ATOM 1461 N N . CYS A 1 182 ? -9.110 -6.969 8.674 1.00 40.31 182 CYS A N 1
ATOM 1462 C CA . CYS A 1 182 ? -9.568 -6.117 9.777 1.00 40.31 182 CYS A CA 1
ATOM 1463 C C . CYS A 1 182 ? -9.524 -6.836 11.128 1.00 40.31 182 CYS A C 1
ATOM 1465 O O . CYS A 1 182 ? -9.067 -6.253 12.104 1.00 40.31 182 CYS A O 1
ATOM 1467 N N . ALA A 1 183 ? -9.934 -8.104 11.200 1.00 38.75 183 ALA A N 1
ATOM 1468 C CA . ALA A 1 183 ? -9.840 -8.873 12.437 1.00 38.75 183 ALA A CA 1
ATOM 1469 C C . ALA A 1 183 ? -8.374 -9.085 12.853 1.00 38.75 183 ALA A C 1
ATOM 1471 O O . ALA A 1 183 ? -8.033 -8.902 14.010 1.00 38.75 183 ALA A O 1
ATOM 1472 N N . TYR A 1 184 ? -7.471 -9.404 11.930 1.00 37.91 184 TYR A N 1
ATOM 1473 C CA . TYR A 1 184 ? -6.075 -9.672 12.280 1.00 37.91 184 TYR A CA 1
ATOM 1474 C C . TYR A 1 184 ? -5.313 -8.411 12.704 1.00 37.91 184 TYR A C 1
ATOM 1476 O O . TYR A 1 184 ? -4.457 -8.483 13.572 1.00 37.91 184 TYR A O 1
ATOM 1484 N N . VAL A 1 185 ? -5.634 -7.256 12.121 1.00 39.06 185 VAL A N 1
ATOM 1485 C CA . VAL A 1 185 ? -5.033 -5.963 12.487 1.00 39.06 185 VAL A CA 1
ATOM 1486 C C . VAL A 1 185 ? -5.588 -5.419 13.809 1.00 39.06 185 VAL A C 1
ATOM 1488 O O . VAL A 1 185 ? -4.876 -4.732 14.528 1.00 39.06 185 VAL A O 1
ATOM 1491 N N . VAL A 1 186 ? -6.841 -5.732 14.150 1.00 34.38 186 VAL A N 1
ATOM 1492 C CA . VAL A 1 186 ? -7.466 -5.311 15.418 1.00 34.38 186 VAL A CA 1
ATOM 1493 C C . VAL A 1 186 ? -7.132 -6.264 16.578 1.00 34.38 186 VAL A C 1
ATOM 1495 O O . VAL A 1 186 ? -7.182 -5.852 17.734 1.00 34.38 186 VAL A O 1
ATOM 1498 N N . TYR A 1 187 ? -6.810 -7.532 16.296 1.00 32.81 187 TYR A N 1
ATOM 1499 C CA . TYR A 1 187 ? -6.576 -8.570 17.314 1.00 32.81 187 TYR A CA 1
ATOM 1500 C C . TYR A 1 187 ? -5.111 -9.042 17.458 1.00 32.81 187 TYR A C 1
ATOM 1502 O O . TYR A 1 187 ? -4.867 -9.931 18.281 1.00 32.81 187 TYR A O 1
ATOM 1510 N N . ALA A 1 188 ? -4.151 -8.488 16.706 1.00 35.03 188 ALA A N 1
ATOM 1511 C CA . ALA A 1 188 ? -2.708 -8.729 16.879 1.00 35.03 188 ALA A CA 1
ATOM 1512 C C . ALA A 1 188 ? -2.045 -7.583 17.652 1.00 35.03 188 ALA A C 1
ATOM 1514 O O . ALA A 1 188 ? -1.206 -7.893 18.531 1.00 35.03 188 ALA A O 1
#

Sequence (188 aa):
MCSDFFFFQNLKSNQMYGPLFRTFRGLILTGWQRYDHFAVLCEILPVGLPSAVMNLMIAESDEKSSAASILRRVADTLNCTSKISIESVSSFSFCEFPGSELFYAIHVTLRERIEAIEAEVFEHQQVKGWLGRFNVRHNYTQLWYLLQLESIITSHFEGMLEVVCAAALFKAFSVPTVLIYCAYVVYA

Organism: NCBI:txid637853

InterPro domains:
  IPR038901 Hexosaminidase D-like [PTHR21040] (21-167)

Radius of gyration: 21.79 Å; chains: 1; bounding box: 53×36×56 Å